Protein AF-A0A2H0RDQ0-F1 (afdb_monomer)

Organism: NCBI:txid1975045

Foldseek 3Di:
DDPVVLLVLLVVLQVVLLVQLQCVQPVVHGDDDPVVSVVSLVVNVVSCVVPVVSDDCQGLVVLAWDAFAPAWDKDFDPAFQDDDDDDDDPVVVVVVQVVVQVVVCVVPVDHDPGDDDDDDDDDQAFKKKFWAAQQATPFIFGCPPRGMTTTLVSLVSLRSNDRRGDPGGDTDIDMDGDWDDPVRLVVVQVVCVVVVHDGDPHGHSVRVVLSRGRGSNSSNVD

Nearest PDB structures (foldseek):
  5fpr-assembly1_A  TM=9.241E-01  e=3.370E-20  Staphylococcus aureus
  3jsn-assembly1_A  TM=9.054E-01  e=3.785E-19  Staphylococcus aureus
  4glw-assembly1_A  TM=9.047E-01  e=3.119E-18  Streptococcus pneumoniae P1031
  4glw-assembly1_B  TM=8.982E-01  e=5.450E-18  Streptococcus pneumoniae P1031
  1tae-assembly1_A  TM=6.531E-01  e=4.630E-21  Enterococcus faecalis V583

Mean predicted aligned error: 5.95 Å

Radius of gyration: 21.68 Å; Cα contacts (8 Å, |Δi|>4): 293; chains: 1; bounding box: 51×42×59 Å

Solvent-accessible surface area (backbone atoms only — not comparable to full-atom values): 12808 Å² total; per-residue (Å²): 135,54,74,68,58,47,54,57,47,48,55,51,45,46,52,53,54,52,52,51,42,44,30,46,55,69,67,72,39,78,93,68,55,70,70,56,54,51,48,51,52,52,50,46,50,51,50,32,69,78,38,58,89,69,62,47,91,61,38,77,75,59,32,60,47,61,79,61,47,95,70,70,51,80,38,74,51,94,62,74,54,77,82,82,86,88,72,92,48,78,62,53,48,50,52,50,51,52,51,51,47,49,52,47,23,73,74,66,76,47,87,64,94,72,79,93,78,90,87,77,85,85,77,71,33,29,56,37,39,36,34,27,50,61,15,29,62,72,45,27,27,39,48,68,84,22,48,43,16,38,47,31,40,70,35,52,50,38,38,76,64,56,70,43,54,56,98,52,72,42,75,44,79,50,76,50,67,44,61,54,56,70,70,59,50,53,52,52,34,55,54,30,51,77,70,74,42,84,66,70,91,45,40,28,58,44,30,46,56,40,54,67,41,53,38,18,53,66,37,56,78,106

Secondary structure (DSSP, 8-state):
--HHHHHHHHHHHHHHHHHHHHHHHTSS--SS-HHHHHHHHHHHHHHHHH-GGG--TTSGGGGS--SPPSSPPEEE-SS--PPPPP--SHHHHHHHHHHHHHHHHHHHSPPPS-----------SEEEEEEEETTEEEEEEE-TTSSEEEB-HHHHHT-TTS-SB-SS---EEEEEEE---HHHHHHHHHHHHHTTPPPPSSHHHHHHHHHT-S-HHHHHT-

Structure (mmCIF, N/CA/C/O backbone):
data_AF-A0A2H0RDQ0-F1
#
_entry.id   AF-A0A2H0RDQ0-F1
#
loop_
_atom_site.group_PDB
_atom_site.id
_atom_site.type_symbol
_atom_site.label_atom_id
_atom_site.label_alt_id
_atom_site.label_comp_id
_atom_site.label_asym_id
_atom_site.label_entity_id
_atom_site.label_seq_id
_atom_site.pdbx_PDB_ins_code
_atom_site.Cartn_x
_atom_site.Cartn_y
_atom_site.Cartn_z
_atom_site.occupancy
_atom_site.B_iso_or_equiv
_atom_site.auth_seq_id
_atom_site.auth_comp_id
_atom_site.auth_asym_id
_atom_site.auth_atom_id
_atom_site.pdbx_PDB_model_num
ATOM 1 N N . MET A 1 1 ? -32.534 -4.255 19.688 1.00 75.94 1 MET A N 1
ATOM 2 C CA . MET A 1 1 ? -32.072 -5.018 18.514 1.00 75.94 1 MET A CA 1
ATOM 3 C C . MET A 1 1 ? -31.618 -6.385 18.995 1.00 75.94 1 MET A C 1
ATOM 5 O O . MET A 1 1 ? -30.993 -6.444 20.047 1.00 75.94 1 MET A O 1
ATOM 9 N N . ASN A 1 2 ? -31.979 -7.466 18.309 1.00 88.50 2 ASN A N 1
ATOM 10 C CA . ASN A 1 2 ? -31.510 -8.820 18.640 1.00 88.50 2 ASN A CA 1
ATOM 11 C C . ASN A 1 2 ? -30.231 -9.189 17.851 1.00 88.50 2 ASN A C 1
ATOM 13 O O . ASN A 1 2 ? -29.817 -8.462 16.949 1.00 88.50 2 ASN A O 1
ATOM 17 N N . SER A 1 3 ? -29.593 -10.320 18.179 1.00 85.94 3 SER A N 1
ATOM 18 C CA . SER A 1 3 ? -28.318 -10.735 17.557 1.00 85.94 3 SER A CA 1
ATOM 19 C C . SER A 1 3 ? -28.407 -10.921 16.031 1.00 85.94 3 SER A C 1
ATOM 21 O O . SER A 1 3 ? -27.470 -10.577 15.312 1.00 85.94 3 SER A O 1
ATOM 23 N N . ASN A 1 4 ? -29.536 -11.408 15.504 1.00 90.56 4 ASN A N 1
ATOM 24 C CA . ASN A 1 4 ? -29.709 -11.587 14.059 1.00 90.56 4 ASN A CA 1
ATOM 25 C C . ASN A 1 4 ? -29.896 -10.251 13.330 1.00 90.56 4 ASN A C 1
ATOM 27 O O . ASN A 1 4 ? -29.293 -10.035 12.280 1.00 90.56 4 ASN A O 1
ATOM 31 N N . GLU A 1 5 ? -30.666 -9.328 13.902 1.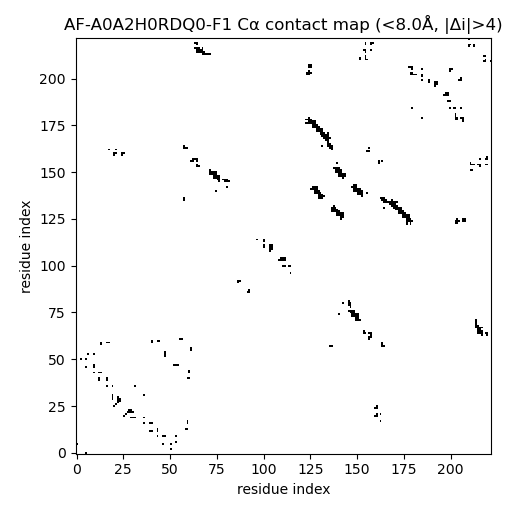00 92.56 5 GLU A N 1
ATOM 32 C CA . GLU A 1 5 ? -30.786 -7.961 13.385 1.00 92.56 5 GLU A CA 1
ATOM 33 C C . GLU A 1 5 ? -29.430 -7.241 13.400 1.00 92.56 5 GLU A C 1
ATOM 35 O O . GLU A 1 5 ? -29.073 -6.580 12.423 1.00 92.56 5 GLU A O 1
ATOM 40 N N . ALA A 1 6 ? -28.638 -7.437 14.462 1.00 92.12 6 ALA A N 1
ATOM 41 C CA . ALA A 1 6 ? -27.287 -6.895 14.576 1.00 92.12 6 ALA A CA 1
ATOM 42 C C . ALA A 1 6 ? -26.377 -7.394 13.450 1.00 92.12 6 ALA A C 1
ATOM 44 O O . ALA A 1 6 ? -25.713 -6.591 12.797 1.00 92.12 6 ALA A O 1
ATOM 45 N N . LYS A 1 7 ? -26.399 -8.703 13.165 1.00 92.88 7 LYS A N 1
ATOM 46 C CA . LYS A 1 7 ? -25.639 -9.315 12.063 1.00 92.88 7 LYS A CA 1
ATOM 47 C C . LYS A 1 7 ? -25.971 -8.669 10.722 1.00 92.88 7 LYS A C 1
ATOM 49 O O . LYS A 1 7 ? -25.069 -8.230 10.011 1.00 92.88 7 LYS A O 1
ATOM 54 N N . VAL A 1 8 ? -27.259 -8.563 10.394 1.00 94.88 8 VAL A N 1
ATOM 55 C CA . VAL A 1 8 ? -27.713 -7.959 9.131 1.00 94.88 8 VAL A CA 1
ATOM 56 C C . VAL A 1 8 ? -27.304 -6.485 9.052 1.00 94.88 8 VAL A C 1
ATOM 58 O O . VAL A 1 8 ? -26.814 -6.027 8.015 1.00 94.88 8 VAL A O 1
ATOM 61 N N . ARG A 1 9 ? -27.454 -5.735 10.152 1.00 96.00 9 ARG A N 1
ATOM 62 C CA . ARG A 1 9 ? -27.107 -4.311 10.194 1.00 96.00 9 ARG A CA 1
ATOM 63 C C . ARG A 1 9 ? -25.606 -4.074 10.057 1.00 96.00 9 ARG A C 1
ATOM 65 O O . ARG A 1 9 ? -25.219 -3.221 9.263 1.00 96.00 9 ARG A O 1
ATOM 72 N N . VAL A 1 10 ? -24.774 -4.840 10.761 1.00 95.19 10 VAL A N 1
ATOM 73 C CA . VAL A 1 10 ? -23.306 -4.755 10.685 1.00 95.19 10 VAL A CA 1
ATOM 74 C C . VAL A 1 10 ? -22.820 -4.991 9.256 1.00 95.19 10 VAL A C 1
ATOM 76 O O . VAL A 1 10 ? -22.022 -4.204 8.751 1.00 95.19 10 VAL A O 1
ATOM 79 N N . VAL A 1 11 ? -23.348 -6.005 8.561 1.00 93.19 11 VAL A N 1
ATOM 80 C CA . VAL A 1 11 ? -22.997 -6.264 7.152 1.00 93.19 11 VAL A CA 1
ATOM 81 C C . VAL A 1 11 ? -23.323 -5.055 6.273 1.00 93.19 11 VAL A C 1
ATOM 83 O O . VAL A 1 11 ? -22.474 -4.604 5.502 1.00 93.19 11 VAL A O 1
ATOM 86 N N . LYS A 1 12 ? -24.518 -4.474 6.428 1.00 94.81 12 LYS A N 1
ATOM 87 C CA . LYS A 1 12 ? -24.935 -3.297 5.653 1.00 94.81 12 LYS A CA 1
ATOM 88 C C . LYS A 1 12 ? -24.088 -2.060 5.968 1.00 94.81 12 LYS A C 1
ATOM 90 O O . LYS A 1 12 ? -23.687 -1.351 5.049 1.00 94.81 12 LYS A O 1
ATOM 95 N N . LEU A 1 13 ? -23.785 -1.811 7.243 1.00 95.50 13 LEU A N 1
ATOM 96 C CA . LEU A 1 13 ? -22.923 -0.704 7.667 1.00 95.50 13 LEU A CA 1
ATOM 97 C C . LEU A 1 13 ? -21.525 -0.834 7.063 1.00 95.50 13 LEU A C 1
ATOM 99 O O . LEU A 1 13 ? -21.030 0.123 6.472 1.00 95.50 13 LEU A O 1
ATOM 103 N N . ARG A 1 14 ? -20.919 -2.025 7.130 1.00 93.88 14 ARG A N 1
ATOM 104 C CA . ARG A 1 14 ? -19.610 -2.299 6.517 1.00 93.88 14 ARG A CA 1
ATOM 105 C C . ARG A 1 14 ? -19.611 -2.005 5.023 1.00 93.88 14 ARG A C 1
ATOM 107 O O . ARG A 1 14 ? -18.699 -1.338 4.544 1.00 93.88 14 ARG A O 1
ATOM 114 N N . GLN A 1 15 ? -20.634 -2.460 4.298 1.00 91.50 15 GLN A N 1
ATOM 115 C CA . GLN A 1 15 ? -20.769 -2.209 2.861 1.00 91.50 15 GLN A CA 1
ATOM 116 C C . GLN A 1 15 ? -20.864 -0.714 2.544 1.00 91.50 15 GLN A C 1
ATOM 118 O O . GLN A 1 15 ? -20.111 -0.224 1.705 1.00 91.50 15 GLN A O 1
ATOM 123 N N . VAL A 1 16 ? -21.746 0.020 3.230 1.00 94.06 16 VAL A N 1
ATOM 124 C CA . VAL A 1 16 ? -21.952 1.458 2.987 1.00 94.06 16 VAL A CA 1
ATOM 125 C C . VAL A 1 16 ? -20.702 2.264 3.337 1.00 94.06 16 VAL A C 1
ATOM 127 O O . VAL A 1 16 ? -20.267 3.089 2.537 1.00 94.06 16 VAL A O 1
ATOM 130 N N . ILE A 1 17 ? -20.088 1.997 4.492 1.00 92.81 17 ILE A N 1
ATOM 131 C CA . ILE A 1 17 ? -18.875 2.692 4.936 1.00 92.81 17 ILE A CA 1
ATOM 132 C C . ILE A 1 17 ? -17.723 2.422 3.964 1.00 92.81 17 ILE A C 1
ATOM 134 O O . ILE A 1 17 ? -17.043 3.358 3.555 1.00 92.81 17 ILE A O 1
ATOM 138 N N . ASN A 1 18 ? -17.505 1.169 3.553 1.00 90.69 18 ASN A N 1
ATOM 139 C CA . ASN A 1 18 ? -16.445 0.840 2.597 1.00 90.69 18 ASN A CA 1
ATOM 140 C C . ASN A 1 18 ? -16.688 1.454 1.213 1.00 90.69 18 ASN A C 1
ATOM 142 O O . ASN A 1 18 ? -15.738 1.932 0.595 1.00 90.69 18 ASN A O 1
ATOM 146 N N . ALA A 1 19 ? -17.937 1.479 0.741 1.00 90.31 19 ALA A N 1
ATOM 147 C CA . ALA A 1 19 ? -18.284 2.120 -0.524 1.00 90.31 19 ALA A CA 1
ATOM 148 C C . ALA A 1 19 ? -18.002 3.627 -0.486 1.00 90.31 19 ALA A C 1
ATOM 150 O O . ALA A 1 19 ? -17.397 4.156 -1.415 1.00 90.31 19 ALA A O 1
ATOM 151 N N . GLU A 1 20 ? -18.377 4.313 0.596 1.00 90.94 20 GLU A N 1
ATOM 152 C CA . GLU A 1 20 ? -18.106 5.745 0.714 1.00 90.94 20 GLU A CA 1
ATOM 153 C C . GLU A 1 20 ? -16.616 6.044 0.843 1.00 90.94 20 GLU A C 1
ATOM 155 O O . GLU A 1 20 ? -16.105 6.943 0.183 1.00 90.94 20 GLU A O 1
ATOM 160 N N . ARG A 1 21 ? -15.886 5.236 1.615 1.00 88.50 21 ARG A N 1
ATOM 161 C CA . ARG A 1 21 ? -14.426 5.346 1.709 1.00 88.50 21 ARG A CA 1
ATOM 162 C C . ARG A 1 21 ? -13.751 5.192 0.351 1.00 88.50 21 ARG A C 1
ATOM 164 O O . ARG A 1 21 ? -12.823 5.936 0.057 1.00 88.50 21 ARG A O 1
ATOM 171 N N . HIS A 1 22 ? -14.207 4.248 -0.473 1.00 86.75 22 HIS A N 1
ATOM 172 C CA . HIS A 1 22 ? -13.698 4.093 -1.834 1.00 86.75 22 HIS A CA 1
ATOM 173 C C . HIS A 1 22 ? -13.914 5.373 -2.646 1.00 86.75 22 HIS A C 1
ATOM 175 O O . HIS A 1 22 ? -12.980 5.870 -3.265 1.00 86.75 22 HIS A O 1
ATOM 181 N N . ARG A 1 23 ? -15.117 5.952 -2.604 1.00 88.62 23 ARG A N 1
ATOM 182 C CA . ARG A 1 23 ? -15.398 7.204 -3.317 1.00 88.62 23 ARG A CA 1
ATOM 183 C C . ARG A 1 23 ? -14.477 8.329 -2.854 1.00 88.62 23 ARG A C 1
ATOM 185 O O . ARG A 1 23 ? -13.827 8.953 -3.685 1.00 88.62 23 ARG A O 1
ATOM 192 N N . VAL A 1 24 ? -14.351 8.522 -1.542 1.00 85.69 24 VAL A N 1
ATOM 193 C CA . VAL A 1 24 ? -13.562 9.624 -0.973 1.00 85.69 24 VAL A CA 1
ATOM 194 C C . VAL A 1 24 ? -12.070 9.450 -1.250 1.00 85.69 24 VAL A C 1
ATOM 196 O O . VAL A 1 24 ? -11.417 10.390 -1.684 1.00 85.69 24 VAL A O 1
ATOM 199 N N . HIS A 1 25 ? -11.517 8.258 -1.023 1.00 84.62 25 HIS A N 1
ATOM 200 C CA . HIS A 1 25 ? -10.062 8.057 -1.019 1.00 84.62 25 HIS A CA 1
ATOM 201 C C . HIS A 1 25 ? -9.487 7.492 -2.319 1.00 84.62 25 HIS A C 1
ATOM 203 O O . HIS A 1 25 ? -8.267 7.486 -2.477 1.00 84.62 25 HIS A O 1
ATOM 209 N N . VAL A 1 26 ? -10.330 6.989 -3.224 1.00 82.38 26 VAL A N 1
ATOM 210 C CA . VAL A 1 26 ? -9.903 6.424 -4.515 1.00 82.38 26 VAL A CA 1
ATOM 211 C C . VAL A 1 26 ? -10.457 7.237 -5.680 1.00 82.38 26 VAL A C 1
ATOM 213 O O . VAL A 1 26 ? -9.725 7.514 -6.624 1.00 82.38 26 VAL A O 1
ATOM 216 N N . GLU A 1 27 ? -11.728 7.638 -5.624 1.00 87.81 27 GLU A N 1
ATOM 217 C CA . GLU A 1 27 ? -12.371 8.384 -6.717 1.00 87.81 27 GLU A CA 1
ATOM 218 C C . GLU A 1 27 ? -12.289 9.909 -6.548 1.00 87.81 27 GLU A C 1
ATOM 220 O O . GLU A 1 27 ? -12.678 10.627 -7.468 1.00 87.81 27 GLU A O 1
ATOM 225 N N . ASP A 1 28 ? -11.807 10.390 -5.395 1.00 82.81 28 ASP A N 1
ATOM 226 C CA . ASP A 1 28 ? -11.809 11.806 -4.993 1.00 82.81 28 ASP A CA 1
ATOM 227 C C . ASP A 1 28 ? -13.212 12.439 -5.111 1.00 82.81 28 ASP A C 1
ATOM 229 O O . ASP A 1 28 ? -13.420 13.528 -5.649 1.00 82.81 28 ASP A O 1
ATOM 233 N N . ARG A 1 29 ? -14.226 11.687 -4.662 1.00 84.31 29 ARG A N 1
ATOM 234 C CA . ARG A 1 29 ? -15.648 12.056 -4.696 1.00 84.31 29 ARG A CA 1
ATOM 235 C C . ARG A 1 29 ? -16.309 11.780 -3.357 1.00 84.31 29 ARG A C 1
ATOM 237 O O . ARG A 1 29 ? -15.977 10.820 -2.676 1.00 84.31 29 ARG A O 1
ATOM 244 N N . SER A 1 30 ? -17.321 12.566 -3.015 1.00 82.38 30 SER A N 1
ATOM 245 C CA . SER A 1 30 ? -18.163 12.300 -1.850 1.00 82.38 30 SER A CA 1
ATOM 246 C C . SER A 1 30 ? -19.634 12.294 -2.243 1.00 82.38 30 SER A C 1
ATOM 248 O O . SER A 1 30 ? -20.072 13.113 -3.052 1.00 82.38 30 SER A O 1
ATOM 250 N N . THR A 1 31 ? -20.393 11.354 -1.686 1.00 84.56 31 THR A N 1
ATOM 251 C CA . THR A 1 31 ? -21.849 11.262 -1.862 1.00 84.56 31 THR A CA 1
ATOM 252 C C . THR A 1 31 ? -22.617 11.459 -0.559 1.00 84.56 31 THR A C 1
ATOM 254 O O . THR A 1 31 ? -23.840 11.591 -0.597 1.00 84.56 31 THR A O 1
ATOM 257 N N . MET A 1 32 ? -21.929 11.520 0.588 1.00 90.06 32 MET A N 1
ATOM 258 C CA . MET A 1 32 ? -22.521 11.859 1.883 1.00 90.06 32 MET A CA 1
ATOM 259 C C . MET A 1 32 ? -21.652 12.837 2.679 1.00 90.06 32 MET A C 1
ATOM 261 O O . MET A 1 32 ? -20.451 12.964 2.463 1.00 90.06 32 MET A O 1
ATOM 265 N N . SER A 1 33 ? -22.255 13.540 3.636 1.00 90.56 33 SER A N 1
ATOM 266 C CA . SER A 1 33 ? -21.490 14.419 4.520 1.00 90.56 33 SER A CA 1
ATOM 267 C C . SER A 1 33 ? -20.575 13.619 5.453 1.00 90.56 33 SER A C 1
ATOM 269 O O . SER A 1 33 ? -20.884 12.489 5.840 1.00 90.56 33 SER A O 1
ATOM 271 N N . GLU A 1 34 ? -19.476 14.239 5.880 1.00 87.31 34 GLU A N 1
ATOM 272 C CA . GLU A 1 34 ? -18.554 13.667 6.870 1.00 87.31 34 GLU A CA 1
ATOM 273 C C . GLU A 1 34 ? -19.288 13.270 8.163 1.00 87.31 34 GLU A C 1
ATOM 275 O O . GLU A 1 34 ? -19.140 12.152 8.652 1.00 87.31 34 GLU A O 1
ATOM 280 N N . ALA A 1 35 ? -20.201 14.124 8.638 1.00 91.50 35 ALA A N 1
ATOM 281 C CA . ALA A 1 35 ? -21.027 13.847 9.812 1.00 91.50 35 ALA A CA 1
ATOM 282 C C . ALA A 1 35 ? -21.914 12.596 9.651 1.00 91.50 35 ALA A C 1
ATOM 284 O O . ALA A 1 35 ? -22.108 11.851 10.617 1.00 91.50 35 ALA A O 1
ATOM 285 N N . ALA A 1 36 ? -22.445 12.347 8.447 1.00 93.38 36 ALA A N 1
ATOM 286 C CA . ALA A 1 36 ? -23.227 11.146 8.167 1.00 93.38 36 ALA A CA 1
ATOM 287 C C . ALA A 1 36 ? -22.340 9.894 8.202 1.00 93.38 36 ALA A C 1
ATOM 289 O O . ALA A 1 36 ? -22.689 8.914 8.861 1.00 93.38 36 ALA A O 1
ATOM 290 N N . LEU A 1 37 ? -21.165 9.944 7.567 1.00 91.75 37 LEU A N 1
ATOM 291 C CA . LEU A 1 37 ? -20.204 8.842 7.597 1.00 91.75 37 LEU A CA 1
ATOM 292 C C . LEU A 1 37 ? -19.751 8.526 9.032 1.00 91.75 37 LEU A C 1
ATOM 294 O O . LEU A 1 37 ? -19.697 7.359 9.424 1.00 91.75 37 LEU A O 1
ATOM 298 N N . ASP A 1 38 ? -19.489 9.548 9.842 1.00 90.75 38 ASP A N 1
ATOM 299 C CA . ASP A 1 38 ? -19.104 9.388 11.244 1.00 90.75 38 ASP A CA 1
ATOM 300 C C . ASP A 1 38 ? -20.229 8.840 12.118 1.00 90.75 38 ASP A C 1
ATOM 302 O O . ASP A 1 38 ? -19.970 8.117 13.083 1.00 90.75 38 ASP A O 1
ATOM 306 N N . SER A 1 39 ? -21.483 9.165 11.806 1.00 95.12 39 SER A N 1
ATOM 307 C CA . SER A 1 39 ? -22.638 8.550 12.461 1.00 95.12 39 SER A CA 1
ATOM 308 C C . SER A 1 39 ? -22.693 7.047 12.170 1.00 95.12 39 SER A C 1
ATOM 310 O O . SER A 1 39 ? -22.803 6.255 13.106 1.00 95.12 39 SER A O 1
ATOM 312 N N . LEU A 1 40 ? -22.499 6.639 10.909 1.00 95.31 40 LEU A N 1
ATOM 313 C CA . LEU A 1 40 ? -22.472 5.223 10.519 1.00 95.31 40 LEU A CA 1
ATOM 314 C C . LEU A 1 40 ? -21.300 4.464 11.156 1.00 95.31 40 LEU A C 1
ATOM 316 O O . LEU A 1 40 ? -21.473 3.337 11.621 1.00 95.31 40 LEU A O 1
ATOM 320 N N . LYS A 1 41 ? -20.109 5.075 11.213 1.00 93.25 41 LYS A N 1
ATOM 321 C CA . LYS A 1 41 ? -18.934 4.495 11.887 1.00 93.25 41 LYS A CA 1
ATOM 322 C C . LYS A 1 41 ? -19.181 4.303 13.385 1.00 93.25 41 LYS A C 1
ATOM 324 O O . LYS A 1 41 ? -18.860 3.243 13.919 1.00 93.25 41 LYS A O 1
ATOM 329 N N . ARG A 1 42 ? -19.770 5.302 14.054 1.00 94.38 42 ARG A N 1
ATOM 330 C CA . ARG A 1 42 ? -20.135 5.218 15.478 1.00 94.38 42 ARG A CA 1
ATOM 331 C C . ARG A 1 42 ? -21.164 4.127 15.735 1.00 94.38 42 ARG A C 1
ATOM 333 O O . ARG A 1 42 ? -21.007 3.369 16.687 1.00 94.38 42 ARG A O 1
ATOM 340 N N . GLU A 1 43 ? -22.170 4.014 14.873 1.00 96.12 43 GLU A N 1
ATOM 341 C CA . GLU A 1 43 ? -23.156 2.939 14.957 1.00 96.12 43 GLU A CA 1
ATOM 342 C C . GLU A 1 43 ? -22.484 1.566 14.831 1.00 96.12 43 GLU A C 1
ATOM 344 O O . GLU A 1 43 ? -22.670 0.720 15.702 1.00 96.12 43 GLU A O 1
ATOM 349 N N . LEU A 1 44 ? -21.642 1.364 13.810 1.00 95.94 44 LEU A N 1
ATOM 350 C CA . LEU A 1 44 ? -20.906 0.111 13.617 1.00 95.94 44 LEU A CA 1
ATOM 351 C C . LEU A 1 44 ? -20.066 -0.251 14.852 1.00 95.94 44 LEU A C 1
ATOM 353 O O . LEU A 1 44 ? -20.146 -1.381 15.327 1.00 95.94 44 LEU A O 1
ATOM 357 N N . GLY A 1 45 ? -19.310 0.710 15.390 1.00 93.19 45 GLY A N 1
ATOM 358 C CA . GLY A 1 45 ? -18.491 0.505 16.588 1.00 93.19 45 GLY A CA 1
ATOM 359 C C . GLY A 1 45 ? -19.319 0.157 17.829 1.00 93.19 45 GLY A C 1
ATOM 360 O O . GLY A 1 45 ? -18.937 -0.724 18.600 1.00 93.19 45 GLY A O 1
ATOM 361 N N . GLY A 1 46 ? -20.481 0.794 17.999 1.00 94.81 46 GLY A N 1
ATOM 362 C CA . GLY A 1 46 ? -21.424 0.470 19.070 1.00 94.81 46 GLY A CA 1
ATOM 363 C C . GLY A 1 46 ? -21.986 -0.948 18.948 1.00 94.81 46 GLY A C 1
ATOM 364 O O . GLY A 1 46 ? -22.052 -1.669 19.942 1.00 94.81 46 GLY A O 1
ATOM 365 N N . LEU A 1 47 ? -22.330 -1.383 17.731 1.00 95.19 47 LEU A N 1
ATOM 366 C CA . LEU A 1 47 ? -22.814 -2.744 17.488 1.00 95.19 47 LEU A CA 1
ATOM 367 C C . LEU A 1 47 ? -21.743 -3.801 17.739 1.00 95.19 47 LEU A C 1
ATOM 369 O O . LEU A 1 47 ? -22.029 -4.822 18.352 1.00 95.19 47 LEU A O 1
ATOM 373 N N . GLU A 1 48 ? -20.516 -3.560 17.299 1.00 95.06 48 GLU A N 1
ATOM 374 C CA . GLU A 1 48 ? -19.400 -4.479 17.527 1.00 95.06 48 GLU A CA 1
ATOM 375 C C . GLU A 1 48 ? -18.985 -4.551 18.999 1.00 95.06 48 GLU A C 1
ATOM 377 O O . GLU A 1 48 ? -18.582 -5.608 19.472 1.00 95.06 48 GLU A O 1
ATOM 382 N N . SER A 1 49 ? -19.155 -3.458 19.745 1.00 93.44 49 SER A N 1
ATOM 383 C CA . SER A 1 49 ? -18.944 -3.440 21.195 1.00 93.44 49 SER A CA 1
ATOM 384 C C . SER A 1 49 ? -20.038 -4.216 21.941 1.00 93.44 49 SER A C 1
ATOM 386 O O . SER A 1 49 ? -19.745 -4.928 22.897 1.00 93.44 49 SER A O 1
ATOM 388 N N . ALA A 1 50 ? -21.297 -4.110 21.501 1.00 94.31 50 ALA A N 1
ATOM 389 C CA . ALA A 1 50 ? -22.421 -4.857 22.071 1.00 94.31 50 ALA A CA 1
ATOM 390 C C . ALA A 1 50 ? -22.417 -6.348 21.681 1.00 94.31 50 ALA A C 1
ATOM 392 O O . ALA A 1 50 ? -22.925 -7.180 22.431 1.00 94.31 50 ALA A O 1
ATOM 393 N N . TYR A 1 51 ? -21.849 -6.687 20.520 1.00 93.75 51 TYR A N 1
ATOM 394 C CA . TYR A 1 51 ? -21.764 -8.051 19.999 1.00 93.75 51 TYR A CA 1
ATOM 395 C C . TYR A 1 51 ? -20.340 -8.354 19.491 1.00 93.75 51 TYR A C 1
ATOM 397 O O . TYR A 1 51 ? -20.110 -8.331 18.277 1.00 93.75 51 TYR A O 1
ATOM 405 N N . PRO A 1 52 ? -19.387 -8.672 20.391 1.00 92.94 52 PRO A N 1
ATOM 406 C CA . PRO A 1 52 ? -17.981 -8.883 20.031 1.00 92.94 52 PRO A CA 1
ATOM 407 C C . PRO A 1 52 ? -17.751 -9.972 18.975 1.00 92.94 52 PRO A C 1
ATOM 409 O O . PRO A 1 52 ? -16.876 -9.823 18.126 1.00 92.94 52 PRO A O 1
ATOM 412 N N . ASP A 1 53 ? -18.589 -11.013 18.953 1.00 93.25 53 ASP A N 1
ATOM 413 C CA . ASP A 1 53 ? -18.542 -12.097 17.956 1.00 93.25 53 ASP A CA 1
ATOM 414 C C . ASP A 1 53 ? -18.775 -11.614 16.516 1.00 93.25 53 ASP A C 1
ATOM 416 O O . ASP A 1 53 ? -18.524 -12.342 15.556 1.00 93.25 53 ASP A O 1
ATOM 420 N N . LEU A 1 54 ? -19.299 -10.396 16.344 1.00 92.94 54 LEU A N 1
ATOM 421 C CA . LEU A 1 54 ? -19.503 -9.806 15.028 1.00 92.94 54 LEU A CA 1
ATOM 422 C C . LEU A 1 54 ? -18.250 -9.130 14.491 1.00 92.94 54 LEU A C 1
ATOM 424 O O . LEU A 1 54 ? -18.219 -8.874 13.289 1.00 92.94 54 LEU A O 1
ATOM 428 N N . ILE A 1 55 ? -17.239 -8.841 15.317 1.00 91.75 55 ILE A N 1
ATOM 429 C CA . ILE A 1 55 ? -15.998 -8.190 14.886 1.00 91.75 55 ILE A CA 1
ATOM 430 C C . ILE A 1 55 ? -15.272 -9.097 13.895 1.00 91.75 55 ILE A C 1
ATOM 432 O O . ILE A 1 55 ? -14.966 -10.252 14.180 1.00 91.75 55 ILE A O 1
ATOM 436 N N . THR A 1 56 ? -14.962 -8.554 12.719 1.00 89.62 56 THR A N 1
ATOM 437 C CA . THR A 1 56 ? -14.139 -9.239 11.722 1.00 89.62 56 THR A CA 1
ATOM 438 C C . THR A 1 56 ? -12.874 -8.432 11.447 1.00 89.62 56 THR A C 1
ATOM 440 O O . THR A 1 56 ? -12.937 -7.199 11.465 1.00 89.62 56 THR A O 1
ATOM 443 N N . PRO A 1 57 ? -11.727 -9.077 11.149 1.00 85.62 57 PRO A N 1
ATOM 444 C CA . PRO A 1 57 ? -10.474 -8.371 10.874 1.00 85.62 57 PRO A CA 1
ATOM 445 C C . PRO A 1 57 ? -10.552 -7.374 9.713 1.00 85.62 57 PRO A C 1
ATOM 447 O O . PRO A 1 57 ? -9.705 -6.497 9.599 1.00 85.62 57 PRO A O 1
ATOM 450 N N . ASP A 1 58 ? -11.523 -7.518 8.817 1.00 85.00 58 ASP A N 1
ATOM 451 C CA . ASP A 1 58 ? -11.749 -6.650 7.663 1.00 85.00 58 ASP A CA 1
ATOM 452 C C . ASP A 1 58 ? -12.808 -5.559 7.896 1.00 85.00 58 ASP A C 1
ATOM 454 O O . ASP A 1 58 ? -13.117 -4.785 6.985 1.00 85.00 58 ASP A O 1
ATOM 458 N N . SER A 1 59 ? -13.363 -5.464 9.108 1.00 90.12 59 SER A N 1
ATOM 459 C CA . SER A 1 59 ? -14.314 -4.407 9.441 1.00 90.12 59 SER A CA 1
ATOM 460 C C . SER A 1 59 ? -13.642 -3.024 9.375 1.00 90.12 59 SER A C 1
ATOM 462 O O . SER A 1 59 ? -12.503 -2.874 9.826 1.00 90.12 59 SER A O 1
ATOM 464 N N . PRO A 1 60 ? -14.324 -1.974 8.871 1.00 88.00 60 PRO A N 1
ATOM 465 C CA . PRO A 1 60 ? -13.798 -0.607 8.859 1.00 88.00 60 PRO A CA 1
ATOM 466 C C . PRO A 1 60 ? -13.395 -0.081 10.242 1.00 88.00 60 PRO A C 1
ATOM 468 O O . PRO A 1 60 ? -12.542 0.798 10.331 1.00 88.00 60 PRO A O 1
ATOM 471 N N . SER A 1 61 ? -13.985 -0.617 11.314 1.00 88.00 61 SER A N 1
ATOM 472 C CA . SER A 1 61 ? -13.620 -0.302 12.699 1.00 88.00 61 SER A CA 1
ATOM 473 C C . SER A 1 61 ? -12.227 -0.808 13.089 1.00 88.00 61 SER A C 1
ATOM 475 O O . SER A 1 61 ? -11.590 -0.228 13.961 1.00 88.00 61 SER A O 1
ATOM 477 N N . GLN A 1 62 ? -11.712 -1.843 12.417 1.00 85.94 62 GLN A N 1
ATOM 478 C CA . GLN A 1 62 ? -10.393 -2.430 12.686 1.00 85.94 62 GLN A CA 1
ATOM 479 C C . GLN A 1 62 ? -9.244 -1.656 12.028 1.00 85.94 62 GLN A C 1
ATOM 481 O O . GLN A 1 62 ? -8.101 -2.108 12.020 1.00 85.94 62 GLN A O 1
ATOM 486 N N . ARG A 1 63 ? -9.536 -0.491 11.444 1.00 84.38 63 ARG A N 1
ATOM 487 C CA . ARG A 1 63 ? -8.519 0.439 10.938 1.00 84.38 63 ARG A CA 1
ATOM 488 C C . ARG A 1 63 ? -7.934 1.333 12.019 1.00 84.38 63 ARG A C 1
ATOM 490 O O . ARG A 1 63 ? -6.969 2.044 11.753 1.00 84.38 63 ARG A O 1
ATOM 497 N N . VAL A 1 64 ? -8.505 1.300 13.225 1.00 71.94 64 VAL A N 1
ATOM 498 C CA . VAL A 1 64 ? -7.912 1.966 14.380 1.00 71.94 64 VAL A CA 1
ATOM 499 C C . VAL A 1 64 ? -6.560 1.324 14.645 1.00 71.94 64 VAL A C 1
ATOM 501 O O . VAL A 1 64 ? -6.433 0.105 14.754 1.00 71.94 64 VAL A O 1
ATOM 504 N N . ALA A 1 65 ? -5.543 2.168 14.720 1.00 65.12 65 ALA A N 1
ATOM 505 C CA . ALA A 1 65 ? -4.203 1.741 15.034 1.00 65.12 65 ALA A CA 1
ATOM 506 C C . ALA A 1 65 ? -4.162 1.003 16.383 1.00 65.12 65 ALA A C 1
ATOM 508 O O . ALA A 1 65 ? -4.579 1.538 17.412 1.00 65.12 65 ALA A O 1
ATOM 509 N N . GLY A 1 66 ? -3.674 -0.238 16.348 1.00 65.94 66 GLY A N 1
ATOM 510 C CA . GLY A 1 66 ? -3.505 -1.077 17.531 1.00 65.94 66 GLY A CA 1
ATOM 511 C C . GLY A 1 66 ? -2.348 -0.624 18.425 1.00 65.94 66 GLY A C 1
ATOM 512 O O . GLY A 1 66 ? -1.755 0.439 18.232 1.00 65.94 66 GLY A O 1
ATOM 513 N N . ALA A 1 67 ? -2.014 -1.455 19.413 1.00 76.69 67 ALA A N 1
ATOM 514 C CA . ALA A 1 67 ? -0.845 -1.228 20.256 1.00 76.69 67 ALA A CA 1
ATOM 515 C C . ALA A 1 67 ? 0.458 -1.218 19.425 1.00 76.69 67 ALA A C 1
ATOM 517 O O . ALA A 1 67 ? 0.521 -1.882 18.384 1.00 76.69 67 ALA A O 1
ATOM 518 N N . PRO A 1 68 ? 1.504 -0.504 19.883 1.00 80.12 68 PRO A N 1
ATOM 519 C CA . PRO A 1 68 ? 2.817 -0.559 19.257 1.00 80.12 68 PRO A CA 1
ATOM 520 C C . PRO A 1 68 ? 3.347 -1.989 19.153 1.00 80.12 68 PRO A C 1
ATOM 522 O O . PRO A 1 68 ? 3.222 -2.785 20.083 1.00 80.12 68 PRO A O 1
ATOM 525 N N . LEU A 1 69 ? 3.967 -2.296 18.021 1.00 81.69 69 LEU A N 1
ATOM 526 C CA . LEU A 1 69 ? 4.676 -3.545 17.788 1.00 81.69 69 LEU A CA 1
ATOM 527 C C . LEU A 1 69 ? 6.040 -3.504 18.486 1.00 81.69 69 LEU A C 1
ATOM 529 O O . LEU A 1 69 ? 6.726 -2.488 18.458 1.00 81.69 69 LEU A O 1
ATOM 533 N N . GLU A 1 70 ? 6.488 -4.624 19.050 1.00 79.75 70 GLU A N 1
ATOM 534 C CA . GLU A 1 70 ? 7.862 -4.728 19.568 1.00 79.75 70 GLU A CA 1
ATOM 535 C C . GLU A 1 70 ? 8.896 -4.744 18.432 1.00 79.75 70 GLU A C 1
ATOM 537 O O . GLU A 1 70 ? 9.987 -4.188 18.547 1.00 79.75 70 GLU A O 1
ATOM 542 N N . LYS A 1 71 ? 8.553 -5.408 17.322 1.00 88.62 71 LYS A N 1
ATOM 543 C CA . LYS A 1 71 ? 9.375 -5.536 16.115 1.00 88.62 71 LYS A CA 1
ATOM 544 C C . LYS A 1 71 ? 8.525 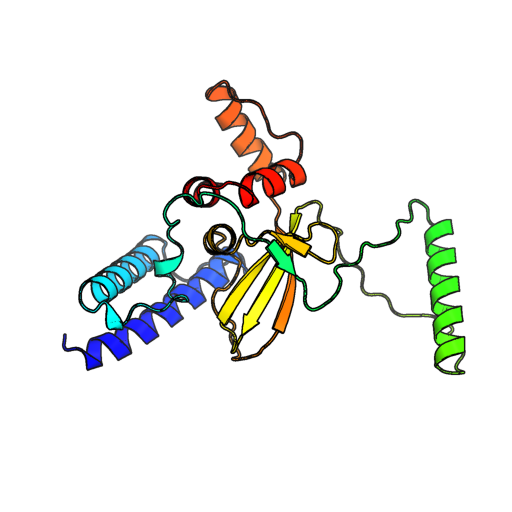-5.955 14.921 1.00 88.62 71 LYS A C 1
ATOM 546 O O . LYS A 1 71 ? 7.450 -6.530 15.085 1.00 88.62 71 LYS A O 1
ATOM 551 N N . PHE A 1 72 ? 9.057 -5.757 13.720 1.00 91.62 72 PHE A N 1
ATOM 552 C CA . PHE A 1 72 ? 8.472 -6.334 12.515 1.00 91.62 72 PHE A CA 1
ATOM 553 C C . PHE A 1 72 ? 8.905 -7.785 12.317 1.00 91.62 72 PHE A C 1
ATOM 555 O O . PHE A 1 72 ? 10.080 -8.137 12.453 1.00 91.62 72 PHE A O 1
ATOM 562 N N . ASN A 1 73 ? 7.944 -8.624 11.940 1.00 94.94 73 ASN A N 1
ATOM 563 C CA . ASN A 1 73 ? 8.214 -9.990 11.515 1.00 94.94 73 ASN A CA 1
ATOM 564 C C . ASN A 1 73 ? 8.685 -10.005 10.060 1.00 94.94 73 ASN A C 1
ATOM 566 O O . ASN A 1 73 ? 8.302 -9.153 9.261 1.00 94.94 73 ASN A O 1
ATOM 570 N N . LYS A 1 74 ? 9.515 -10.985 9.697 1.00 96.00 74 LYS A N 1
ATOM 571 C CA . LYS A 1 74 ? 9.943 -11.165 8.306 1.00 96.00 74 LYS A CA 1
ATOM 572 C C . LYS A 1 74 ? 8.878 -11.917 7.517 1.00 96.00 74 LYS A C 1
ATOM 574 O O . LYS A 1 74 ? 8.368 -12.932 7.985 1.00 96.00 74 LYS A O 1
ATOM 579 N N . VAL A 1 75 ? 8.619 -11.472 6.292 1.00 96.25 75 VAL A N 1
ATOM 580 C CA . VAL A 1 75 ? 7.700 -12.127 5.352 1.00 96.25 75 VAL A CA 1
ATOM 581 C C . VAL A 1 75 ? 8.471 -12.501 4.101 1.00 96.25 75 VAL A C 1
ATOM 583 O O . VAL A 1 75 ? 9.074 -11.643 3.461 1.00 96.25 75 VAL A O 1
ATOM 586 N N . ARG A 1 76 ? 8.456 -13.786 3.737 1.00 97.44 76 ARG A N 1
ATOM 587 C CA . ARG A 1 76 ? 8.995 -14.240 2.452 1.00 97.44 76 ARG A CA 1
ATOM 588 C C . ARG A 1 76 ? 7.964 -13.985 1.357 1.00 97.44 76 ARG A C 1
ATOM 590 O O . ARG A 1 76 ? 6.829 -14.449 1.451 1.00 97.44 76 ARG A O 1
ATOM 597 N N . HIS A 1 77 ? 8.371 -13.281 0.310 1.00 97.75 77 HIS A N 1
ATOM 598 C CA . HIS A 1 77 ? 7.523 -13.010 -0.843 1.00 97.75 77 HIS A CA 1
ATOM 599 C C . HIS A 1 77 ? 7.294 -14.289 -1.646 1.00 97.75 77 HIS A C 1
ATOM 601 O O . HIS A 1 77 ? 8.244 -14.997 -1.978 1.00 97.75 77 HIS A O 1
ATOM 607 N N . LYS A 1 78 ? 6.032 -14.568 -1.993 1.00 95.81 78 LYS A N 1
ATOM 608 C CA . LYS A 1 78 ? 5.674 -15.696 -2.873 1.00 95.81 78 LYS A CA 1
ATOM 609 C C . LYS A 1 78 ? 6.232 -15.520 -4.288 1.00 95.81 78 LYS A C 1
ATOM 611 O O . LYS A 1 78 ? 6.620 -16.492 -4.922 1.00 95.81 78 LYS A O 1
ATOM 616 N N . VAL A 1 79 ? 6.264 -14.276 -4.765 1.00 94.56 79 VAL A N 1
ATOM 617 C CA . VAL A 1 79 ? 6.831 -13.884 -6.060 1.00 94.56 79 VAL A CA 1
ATOM 618 C C . VAL A 1 79 ? 7.949 -12.886 -5.800 1.00 94.56 79 VAL A C 1
ATOM 620 O O . VAL A 1 79 ? 7.764 -11.935 -5.036 1.00 94.56 79 VAL A O 1
ATOM 623 N N . ARG A 1 80 ? 9.107 -13.089 -6.433 1.00 95.38 80 ARG A N 1
ATOM 624 C CA . ARG A 1 80 ? 10.263 -12.200 -6.274 1.00 95.38 80 ARG A CA 1
ATOM 625 C C . ARG A 1 80 ? 9.927 -10.775 -6.724 1.00 95.38 80 ARG A C 1
ATOM 627 O O . ARG A 1 80 ? 9.343 -10.562 -7.782 1.00 95.38 80 ARG A O 1
ATOM 634 N N . GLN A 1 81 ? 10.318 -9.796 -5.914 1.00 95.62 81 GLN A N 1
ATOM 635 C CA . GLN A 1 81 ? 10.047 -8.377 -6.132 1.00 95.62 81 GLN A CA 1
ATOM 636 C C . GLN A 1 81 ? 11.219 -7.704 -6.851 1.00 95.62 81 GLN A C 1
ATOM 638 O O . GLN A 1 81 ? 12.124 -7.127 -6.234 1.00 95.62 81 GLN A O 1
ATOM 643 N N . TRP A 1 82 ? 11.180 -7.782 -8.178 1.00 93.00 82 TRP A N 1
ATOM 644 C CA . TRP A 1 82 ? 12.204 -7.243 -9.069 1.00 93.00 82 TRP A CA 1
ATOM 645 C C . TRP A 1 82 ? 12.305 -5.712 -9.018 1.00 93.00 82 TRP A C 1
ATOM 647 O O . TRP A 1 82 ? 11.349 -5.011 -8.662 1.00 93.00 82 TRP A O 1
ATOM 657 N N . SER A 1 83 ? 13.498 -5.222 -9.356 1.00 91.94 83 SER A N 1
ATOM 658 C CA . SER A 1 83 ? 13.738 -3.830 -9.745 1.00 91.94 83 SER A CA 1
ATOM 659 C C . SER A 1 83 ? 13.625 -3.699 -11.263 1.00 91.94 83 SER A C 1
ATOM 661 O O . SER A 1 83 ? 13.744 -4.693 -11.978 1.00 91.94 83 SER A O 1
ATOM 663 N N . PHE A 1 84 ? 13.459 -2.472 -11.742 1.00 93.12 84 PHE A N 1
ATOM 664 C CA . PHE A 1 84 ? 13.614 -2.148 -13.156 1.00 93.12 84 PHE A CA 1
ATOM 665 C C . PHE A 1 84 ? 15.070 -1.799 -13.478 1.00 93.12 84 PHE A C 1
ATOM 667 O O . PHE A 1 84 ? 15.828 -1.413 -12.586 1.00 93.12 84 PHE A O 1
ATOM 674 N N . ASN A 1 85 ? 15.450 -1.951 -14.747 1.00 95.00 85 ASN A N 1
ATOM 675 C CA . ASN A 1 85 ? 16.611 -1.253 -15.284 1.00 95.00 85 ASN A CA 1
ATOM 676 C C . ASN A 1 85 ? 16.216 0.189 -15.611 1.00 95.00 85 ASN A C 1
ATOM 678 O O . ASN A 1 85 ? 15.070 0.440 -15.985 1.00 95.00 85 ASN A O 1
ATOM 682 N N . ASP A 1 86 ? 17.170 1.104 -15.487 1.00 95.44 86 ASP A N 1
ATOM 683 C CA . ASP A 1 86 ? 16.959 2.520 -15.766 1.00 95.44 86 ASP A CA 1
ATOM 684 C C . ASP A 1 86 ? 17.463 2.876 -17.171 1.00 95.44 86 ASP A C 1
ATOM 686 O O . ASP A 1 86 ? 18.379 2.240 -17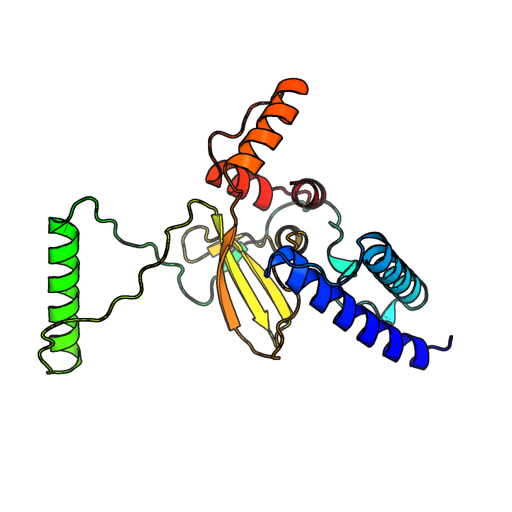.697 1.00 95.44 86 ASP A O 1
ATOM 690 N N . ALA A 1 87 ? 16.853 3.903 -17.757 1.00 96.38 87 ALA A N 1
ATOM 691 C CA . ALA A 1 87 ? 17.299 4.562 -18.975 1.00 96.38 87 ALA A CA 1
ATOM 692 C C . ALA A 1 87 ? 17.109 6.075 -18.801 1.00 96.38 87 ALA A C 1
ATOM 694 O O . ALA A 1 87 ? 16.066 6.531 -18.326 1.00 96.38 87 ALA A O 1
ATOM 695 N N . PHE A 1 88 ? 18.123 6.848 -19.166 1.00 96.19 88 PHE A N 1
ATOM 696 C CA . PHE A 1 88 ? 18.223 8.289 -18.952 1.00 96.19 88 PHE A CA 1
ATOM 697 C C . PHE A 1 88 ? 18.239 9.077 -20.264 1.00 96.19 88 PHE A C 1
ATOM 699 O O . PHE A 1 88 ? 18.063 10.296 -20.248 1.00 96.19 88 PHE A O 1
ATOM 706 N N . THR A 1 89 ? 18.421 8.403 -21.404 1.00 97.94 89 THR A N 1
ATOM 707 C CA . THR A 1 89 ? 18.462 9.038 -22.727 1.00 97.94 89 THR A CA 1
ATOM 708 C C . THR A 1 89 ? 17.479 8.404 -23.713 1.00 97.94 89 THR A C 1
ATOM 710 O O . THR A 1 89 ? 17.065 7.250 -23.587 1.00 97.94 89 THR A O 1
ATOM 713 N N . GLY A 1 90 ? 17.111 9.161 -24.751 1.00 97.62 90 GLY A N 1
ATOM 714 C CA . GLY A 1 90 ? 16.270 8.647 -25.838 1.00 97.62 90 GLY A CA 1
ATOM 715 C C . GLY A 1 90 ? 16.961 7.585 -26.705 1.00 97.62 90 GLY A C 1
ATOM 716 O O . GLY A 1 90 ? 16.293 6.856 -27.435 1.00 97.62 90 GLY A O 1
ATOM 717 N N . GLU A 1 91 ? 18.289 7.491 -26.662 1.00 98.00 91 GLU A N 1
ATOM 718 C CA . GLU A 1 91 ? 19.043 6.415 -27.309 1.00 98.00 91 GLU A CA 1
ATOM 719 C C . GLU A 1 91 ? 18.931 5.116 -26.511 1.00 98.00 91 GLU A C 1
ATOM 721 O O . GLU A 1 91 ? 18.481 4.115 -27.062 1.00 98.00 91 GLU A O 1
ATOM 726 N N . GLU A 1 92 ? 19.176 5.160 -25.200 1.00 97.94 92 GLU A N 1
ATOM 727 C CA . GLU A 1 92 ? 19.015 4.005 -24.304 1.00 97.94 92 GLU A CA 1
ATOM 728 C C . GLU A 1 92 ? 17.595 3.414 -24.367 1.00 97.94 92 GLU A C 1
ATOM 730 O O . GLU A 1 92 ? 17.418 2.193 -24.353 1.00 97.94 92 GLU A O 1
ATOM 735 N N . MET A 1 93 ? 16.569 4.264 -24.508 1.00 96.88 93 MET A N 1
ATOM 736 C CA . MET A 1 93 ? 15.187 3.812 -24.712 1.00 96.88 93 MET A CA 1
ATOM 737 C C . MET A 1 93 ? 14.974 3.108 -26.058 1.00 96.88 93 MET A C 1
ATOM 739 O O . MET A 1 93 ? 14.261 2.104 -26.116 1.00 96.88 93 MET A O 1
ATOM 743 N N . ARG A 1 94 ? 15.600 3.592 -27.139 1.00 96.00 94 ARG A N 1
ATOM 744 C CA . ARG A 1 94 ? 15.555 2.932 -28.457 1.00 96.00 94 ARG A CA 1
ATOM 745 C C . ARG A 1 94 ? 16.300 1.600 -28.441 1.00 96.00 94 ARG A C 1
ATOM 747 O O . ARG A 1 94 ? 15.840 0.636 -29.048 1.00 96.00 94 ARG A O 1
ATOM 754 N N . GLU A 1 95 ? 17.407 1.513 -27.711 1.00 97.06 95 GLU A N 1
ATOM 755 C CA . GLU A 1 95 ? 18.118 0.252 -27.504 1.00 97.06 95 GLU A CA 1
ATOM 756 C C . GLU A 1 95 ? 17.297 -0.748 -26.687 1.00 97.06 95 GLU A C 1
ATOM 758 O O . GLU A 1 95 ? 17.281 -1.937 -27.008 1.00 97.06 95 GLU A O 1
ATOM 763 N N . PHE A 1 96 ? 16.604 -0.289 -25.639 1.00 96.94 96 PHE A N 1
ATOM 764 C CA . PHE A 1 96 ? 15.663 -1.119 -24.889 1.00 96.94 96 PHE A CA 1
ATOM 765 C C . PHE A 1 96 ? 14.595 -1.709 -25.814 1.00 96.94 96 PHE A C 1
ATOM 767 O O . PHE A 1 96 ? 14.435 -2.927 -25.851 1.00 96.94 96 PHE A O 1
ATOM 774 N N . ASP A 1 97 ? 13.935 -0.874 -26.613 1.00 96.69 97 ASP A N 1
ATOM 775 C CA . ASP A 1 97 ? 12.922 -1.298 -27.581 1.00 96.69 97 ASP A CA 1
ATOM 776 C C . ASP A 1 97 ? 13.485 -2.286 -28.625 1.00 96.69 97 ASP A C 1
ATOM 778 O O . ASP A 1 97 ? 12.890 -3.336 -28.885 1.00 96.69 97 ASP A O 1
ATOM 782 N N . ALA A 1 98 ? 14.700 -2.051 -29.132 1.00 95.31 98 ALA A N 1
ATOM 783 C CA . ALA A 1 98 ? 15.387 -3.000 -30.009 1.00 95.31 98 ALA A CA 1
ATOM 784 C C . ALA A 1 98 ? 15.644 -4.365 -29.336 1.00 95.31 98 ALA A C 1
ATOM 786 O O . ALA A 1 98 ? 15.438 -5.408 -29.965 1.00 95.31 98 ALA A O 1
ATOM 787 N N . ARG A 1 99 ? 16.047 -4.385 -28.055 1.00 96.06 99 ARG A N 1
ATOM 788 C CA . ARG A 1 99 ? 16.219 -5.632 -27.284 1.00 96.06 99 ARG A CA 1
ATOM 789 C C . ARG A 1 99 ? 14.893 -6.363 -27.085 1.00 96.06 99 ARG A C 1
ATOM 791 O O . ARG A 1 99 ? 14.857 -7.577 -27.270 1.00 96.06 99 ARG A O 1
ATOM 798 N N . VAL A 1 100 ? 13.814 -5.649 -26.754 1.00 96.12 100 VAL A N 1
ATOM 799 C CA . VAL A 1 100 ? 12.482 -6.255 -26.581 1.00 96.12 100 VAL A CA 1
ATOM 800 C C . VAL A 1 100 ? 11.998 -6.874 -27.895 1.00 96.12 100 VAL A C 1
ATOM 802 O O . VAL A 1 100 ? 11.575 -8.028 -27.884 1.00 96.12 100 VAL A O 1
ATOM 805 N N . ARG A 1 101 ? 12.130 -6.176 -29.035 1.00 95.19 101 ARG A N 1
ATOM 806 C CA . ARG A 1 101 ? 11.797 -6.739 -30.359 1.00 95.19 101 ARG A CA 1
ATOM 807 C C . ARG A 1 101 ? 12.574 -8.012 -30.670 1.00 95.19 101 ARG A C 1
ATOM 809 O O . ARG A 1 101 ? 11.987 -8.979 -31.153 1.00 95.19 101 ARG A O 1
ATOM 816 N N . ARG A 1 102 ? 13.876 -8.029 -30.373 1.00 95.12 102 ARG A N 1
ATOM 817 C CA . ARG A 1 102 ? 14.712 -9.219 -30.567 1.00 95.12 102 ARG A CA 1
ATOM 818 C C . ARG A 1 102 ? 14.216 -10.392 -29.719 1.00 95.12 102 ARG A C 1
ATOM 820 O O . ARG A 1 102 ? 13.996 -11.466 -30.267 1.00 95.12 102 ARG A O 1
ATOM 827 N N . PHE A 1 103 ? 13.965 -10.176 -28.428 1.00 95.75 103 PHE A N 1
ATOM 828 C CA . PHE A 1 103 ? 13.448 -11.225 -27.542 1.00 95.75 103 PHE A CA 1
ATOM 829 C C . PHE A 1 103 ? 12.054 -11.712 -27.951 1.00 95.75 103 PHE A C 1
ATOM 831 O O . PHE A 1 103 ? 11.782 -12.907 -27.893 1.00 95.75 103 PHE A O 1
ATOM 838 N N . ALA A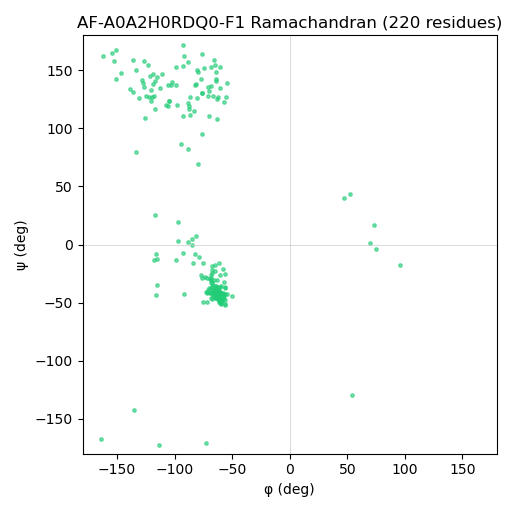 1 104 ? 11.179 -10.818 -28.421 1.00 95.25 104 ALA A N 1
ATOM 839 C CA . ALA A 1 104 ? 9.864 -11.198 -28.930 1.00 95.25 104 ALA A CA 1
ATOM 840 C C . ALA A 1 104 ? 9.975 -12.076 -30.186 1.00 95.25 104 ALA A C 1
ATOM 8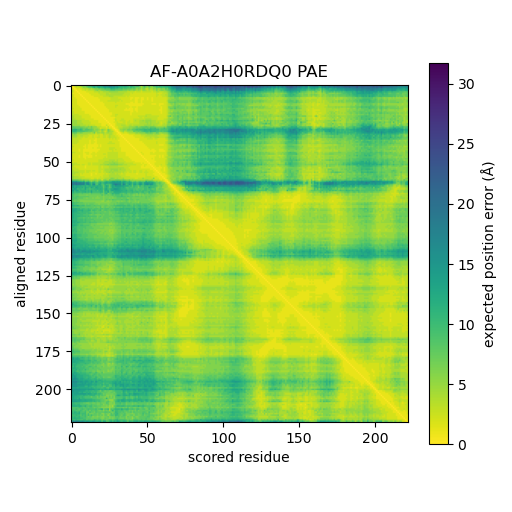42 O O . ALA A 1 104 ? 9.287 -13.094 -30.286 1.00 95.25 104 ALA A O 1
ATOM 843 N N . LYS A 1 105 ? 10.877 -11.732 -31.115 1.00 95.25 105 LYS A N 1
ATOM 844 C CA . LYS A 1 105 ? 11.160 -12.548 -32.302 1.00 95.25 105 LYS A CA 1
ATOM 845 C C . LYS A 1 105 ? 11.719 -13.918 -31.931 1.00 95.25 105 LYS A C 1
ATOM 847 O O . LYS A 1 105 ? 11.24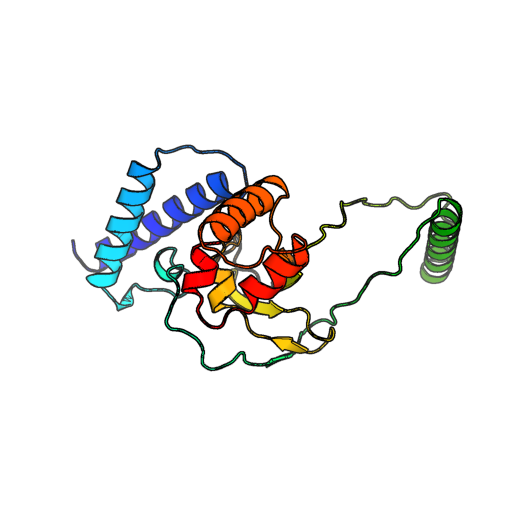8 -14.916 -32.461 1.00 95.25 105 LYS A O 1
ATOM 852 N N . GLU A 1 106 ? 12.670 -13.982 -31.002 1.00 95.81 106 GLU A N 1
ATOM 853 C CA . GLU A 1 106 ? 13.238 -15.247 -30.514 1.00 95.81 106 GLU A CA 1
ATOM 854 C C . GLU A 1 106 ? 12.180 -16.138 -29.844 1.00 95.81 106 GLU A C 1
ATOM 856 O O . GLU A 1 106 ? 12.163 -17.344 -30.069 1.00 95.81 106 GLU A O 1
ATOM 861 N N . ALA A 1 107 ? 11.267 -15.552 -29.065 1.00 95.44 107 ALA A N 1
ATOM 862 C CA . ALA A 1 107 ? 10.239 -16.300 -28.345 1.00 95.44 107 ALA A CA 1
ATOM 863 C C . ALA A 1 107 ? 9.077 -16.782 -29.232 1.00 95.44 107 ALA A C 1
ATOM 865 O O . ALA A 1 107 ? 8.445 -17.787 -28.914 1.00 95.44 107 ALA A O 1
ATOM 866 N N . THR A 1 108 ? 8.762 -16.064 -30.314 1.00 95.38 108 THR A N 1
ATOM 867 C CA . THR A 1 108 ? 7.542 -16.302 -31.117 1.00 95.38 108 THR A CA 1
ATOM 868 C C . THR A 1 108 ? 7.811 -16.711 -32.565 1.00 95.38 108 THR A C 1
ATOM 870 O O . THR A 1 108 ? 6.886 -17.115 -33.265 1.00 95.38 108 THR A O 1
ATOM 873 N N . GLY A 1 109 ? 9.043 -16.550 -33.054 1.00 95.38 109 GLY A N 1
ATOM 874 C CA . GLY A 1 109 ? 9.398 -16.699 -34.468 1.00 95.38 109 GLY A CA 1
ATOM 875 C C . GLY A 1 109 ? 8.855 -15.594 -35.384 1.00 95.38 109 GLY A C 1
ATOM 876 O O . GLY A 1 109 ? 9.089 -15.642 -36.589 1.00 95.38 109 GLY A O 1
ATOM 877 N N . THR A 1 110 ? 8.145 -14.599 -34.842 1.00 92.62 110 THR A N 1
ATOM 878 C CA . THR A 1 110 ? 7.498 -13.531 -35.616 1.00 92.62 110 THR A CA 1
ATOM 879 C C . THR A 1 110 ? 8.290 -12.234 -35.525 1.00 92.62 110 THR A C 1
ATOM 881 O O . THR A 1 110 ? 8.752 -11.836 -34.458 1.00 92.62 110 THR A O 1
ATOM 884 N N . GLU A 1 111 ? 8.445 -11.547 -36.652 1.00 92.69 111 GLU A N 1
ATOM 885 C CA . GLU A 1 111 ? 9.074 -10.231 -36.687 1.00 92.69 111 GLU A CA 1
ATOM 886 C C . GLU A 1 111 ? 8.041 -9.129 -36.439 1.00 92.69 111 GLU A C 1
ATOM 888 O O . GLU A 1 111 ? 7.081 -8.973 -37.191 1.00 92.69 111 GLU A O 1
ATOM 893 N N . TYR A 1 112 ? 8.247 -8.364 -35.367 1.00 90.12 112 TYR A N 1
ATOM 894 C CA . TYR A 1 112 ? 7.378 -7.255 -34.984 1.00 90.12 112 TYR A CA 1
ATOM 895 C C . TYR A 1 112 ? 7.968 -5.931 -35.470 1.00 90.12 112 TYR A C 1
ATOM 897 O O . TYR A 1 112 ? 9.064 -5.550 -35.055 1.00 90.12 112 TYR A O 1
ATOM 905 N N . SER A 1 113 ? 7.229 -5.201 -36.308 1.00 89.38 113 SER A N 1
ATOM 906 C CA . SER A 1 113 ? 7.613 -3.854 -36.758 1.00 89.38 113 SER A CA 1
ATOM 907 C C . SER A 1 113 ? 7.544 -2.815 -35.632 1.00 89.38 113 SER A C 1
ATOM 909 O O . SER A 1 113 ? 8.319 -1.861 -35.618 1.00 89.38 113 SER A O 1
ATOM 911 N N . SER A 1 114 ? 6.656 -3.015 -34.657 1.00 91.62 114 SER A N 1
ATOM 912 C CA . SER A 1 114 ? 6.564 -2.226 -33.429 1.00 91.62 114 SER A CA 1
ATOM 913 C C . SER A 1 114 ? 5.976 -3.061 -32.288 1.00 91.62 114 SER A C 1
ATOM 915 O O . SER A 1 114 ? 5.301 -4.065 -32.521 1.00 91.62 114 SER A O 1
ATOM 917 N N . ILE A 1 115 ? 6.254 -2.654 -31.047 1.00 92.62 115 ILE A N 1
ATOM 918 C CA . ILE A 1 115 ? 5.690 -3.258 -29.836 1.00 92.62 115 ILE A CA 1
ATOM 919 C C . ILE A 1 115 ? 4.877 -2.185 -29.105 1.00 92.62 115 ILE A C 1
ATOM 921 O O . ILE A 1 115 ? 5.393 -1.087 -28.885 1.00 92.62 115 ILE A O 1
ATOM 925 N N . PRO A 1 116 ? 3.608 -2.450 -28.747 1.00 93.88 116 PRO A N 1
ATOM 926 C CA . PRO A 1 116 ? 2.845 -1.531 -27.919 1.00 93.88 116 PRO A CA 1
ATOM 927 C C . PRO A 1 116 ? 3.389 -1.539 -26.486 1.00 93.88 116 PRO A C 1
ATOM 929 O O . PRO A 1 116 ? 3.634 -2.598 -25.909 1.00 93.88 116 PRO A O 1
ATOM 932 N N . TYR A 1 117 ? 3.534 -0.352 -25.902 1.00 95.50 117 TYR A N 1
ATOM 933 C CA . TYR A 1 117 ? 3.977 -0.170 -24.523 1.00 95.50 117 TYR A CA 1
ATOM 934 C C . TYR A 1 117 ? 2.897 0.528 -23.703 1.00 95.50 117 TYR A C 1
ATOM 936 O O . TYR A 1 117 ? 2.303 1.512 -24.146 1.00 95.50 117 TYR A O 1
ATOM 944 N N . THR A 1 118 ? 2.691 0.050 -22.480 1.00 97.44 118 THR A N 1
ATOM 945 C CA . THR A 1 118 ? 1.963 0.794 -21.452 1.00 97.44 118 THR A CA 1
ATOM 946 C C . THR A 1 118 ? 2.961 1.662 -20.700 1.00 97.44 118 THR A C 1
ATOM 948 O O . THR A 1 118 ? 3.930 1.153 -20.138 1.00 97.44 118 THR A O 1
ATOM 951 N N . CYS A 1 119 ? 2.731 2.973 -20.703 1.00 95.94 119 CYS A N 1
ATOM 952 C CA . CYS A 1 119 ? 3.571 3.934 -20.000 1.00 95.94 119 CYS A CA 1
ATOM 953 C C . CYS A 1 119 ? 2.858 4.417 -18.738 1.00 95.94 119 CYS A C 1
ATOM 955 O O . CYS A 1 119 ? 1.758 4.963 -18.810 1.00 95.94 119 CYS A O 1
ATOM 957 N N . GLU A 1 120 ? 3.514 4.256 -17.593 1.00 95.94 120 GLU A N 1
ATOM 958 C CA . GLU A 1 120 ? 3.016 4.687 -16.289 1.00 95.94 120 GLU A CA 1
ATOM 959 C C . GLU A 1 120 ? 4.013 5.641 -15.628 1.00 95.94 120 GLU A C 1
ATOM 961 O O . GLU A 1 120 ? 5.218 5.605 -15.892 1.00 95.94 120 GLU A O 1
ATOM 966 N N . LEU A 1 121 ? 3.515 6.504 -14.742 1.00 94.88 121 LEU A N 1
ATOM 967 C CA . LEU A 1 121 ? 4.380 7.356 -13.936 1.00 94.88 121 LEU A CA 1
ATOM 968 C C . LEU A 1 121 ? 5.110 6.511 -12.891 1.00 94.88 121 LEU A C 1
ATOM 970 O O . LEU A 1 121 ? 4.491 5.813 -12.088 1.00 94.88 121 LEU A O 1
ATOM 974 N N . LYS A 1 122 ? 6.438 6.636 -12.842 1.00 93.38 122 LYS A N 1
ATOM 975 C CA . LYS A 1 122 ? 7.246 6.025 -11.787 1.00 93.38 122 LYS A CA 1
ATOM 976 C C . LYS A 1 122 ? 7.105 6.834 -10.496 1.00 93.38 122 LYS A C 1
ATOM 978 O O . LYS A 1 122 ? 7.799 7.829 -10.299 1.00 93.38 122 LYS A O 1
ATOM 983 N N . ILE A 1 123 ? 6.198 6.405 -9.625 1.00 92.50 123 ILE A N 1
ATOM 984 C CA . ILE A 1 123 ? 5.958 7.046 -8.328 1.00 92.50 123 ILE A CA 1
ATOM 985 C C . ILE A 1 123 ? 7.188 6.882 -7.424 1.00 92.50 123 ILE A C 1
ATOM 987 O O . ILE A 1 123 ? 7.682 5.772 -7.225 1.00 92.50 123 ILE A O 1
ATOM 991 N N . ASP A 1 124 ? 7.688 7.990 -6.873 1.00 88.94 124 ASP A N 1
ATOM 992 C CA . ASP A 1 124 ? 8.789 7.984 -5.903 1.00 88.94 124 ASP A CA 1
ATOM 993 C C . ASP A 1 124 ? 8.242 7.842 -4.479 1.00 88.94 124 ASP A C 1
ATOM 995 O O . ASP A 1 124 ? 8.018 8.819 -3.759 1.00 88.94 124 ASP A O 1
ATOM 999 N N . GLY A 1 125 ? 7.962 6.600 -4.100 1.00 91.25 125 GLY A N 1
ATOM 1000 C CA . GLY A 1 125 ? 7.422 6.258 -2.794 1.00 91.25 125 GLY A CA 1
ATOM 1001 C C . GLY A 1 125 ? 8.123 5.056 -2.180 1.00 91.25 125 GLY A C 1
ATOM 1002 O O . GLY A 1 125 ? 9.344 4.898 -2.262 1.00 91.25 125 GLY A O 1
ATOM 1003 N N . PHE A 1 126 ? 7.336 4.234 -1.499 1.00 93.38 126 PHE A N 1
ATOM 1004 C CA . PHE A 1 126 ? 7.789 3.032 -0.835 1.00 93.38 126 PHE A CA 1
ATOM 1005 C C . PHE A 1 126 ? 6.979 1.814 -1.284 1.00 93.38 126 PHE A C 1
ATOM 1007 O O . PHE A 1 126 ? 5.805 1.666 -0.935 1.00 93.38 126 PHE A O 1
ATOM 1014 N N . LYS A 1 127 ? 7.629 0.938 -2.057 1.00 95.31 127 LYS A N 1
ATOM 1015 C CA . LYS A 1 127 ? 7.021 -0.282 -2.593 1.00 95.31 127 LYS A CA 1
ATOM 1016 C C . LYS A 1 127 ? 6.434 -1.171 -1.502 1.00 95.31 127 LYS A C 1
ATOM 1018 O O . LYS A 1 127 ? 7.139 -1.604 -0.583 1.00 95.31 127 LYS A O 1
ATOM 1023 N N . ILE A 1 128 ? 5.162 -1.511 -1.682 1.00 97.38 128 ILE A N 1
ATOM 1024 C CA . ILE A 1 128 ? 4.389 -2.401 -0.822 1.00 97.38 128 ILE A CA 1
ATOM 1025 C C . ILE A 1 128 ? 3.858 -3.596 -1.618 1.00 97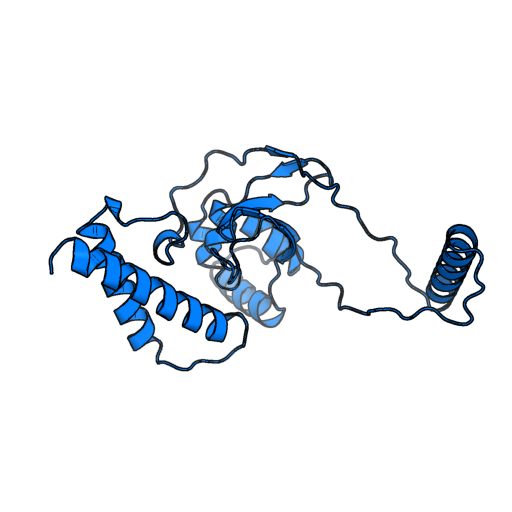.38 128 ILE A C 1
ATOM 1027 O O . ILE A 1 128 ? 3.509 -3.485 -2.796 1.00 97.38 128 ILE A O 1
ATOM 1031 N N . VAL A 1 129 ? 3.800 -4.750 -0.958 1.00 98.06 129 VAL A N 1
ATOM 1032 C CA . VAL A 1 129 ? 3.217 -5.987 -1.479 1.00 98.06 129 VAL A CA 1
ATOM 1033 C C . VAL A 1 129 ? 2.025 -6.357 -0.608 1.00 98.06 129 VAL A C 1
ATOM 1035 O O . VAL A 1 129 ? 2.186 -6.628 0.580 1.00 98.06 129 VAL A O 1
ATOM 1038 N N . LEU A 1 130 ? 0.833 -6.373 -1.191 1.00 98.12 130 LEU A N 1
ATOM 1039 C CA . LEU A 1 130 ? -0.420 -6.711 -0.529 1.00 98.12 130 LEU A CA 1
ATOM 1040 C C . LEU A 1 130 ? -0.849 -8.107 -0.964 1.00 98.12 130 LEU A C 1
ATOM 1042 O O . LEU A 1 130 ? -1.000 -8.374 -2.151 1.00 98.12 130 LEU A O 1
ATOM 1046 N N . THR A 1 131 ? -1.050 -9.005 -0.009 1.00 98.00 131 THR A N 1
ATOM 1047 C CA . THR A 1 131 ? -1.614 -10.332 -0.262 1.00 98.00 131 THR A CA 1
ATOM 1048 C C . THR A 1 131 ? -3.046 -10.360 0.239 1.00 98.00 131 THR A C 1
ATOM 1050 O O . THR A 1 131 ? -3.292 -10.201 1.437 1.00 98.00 131 THR A O 1
ATOM 1053 N N . TYR A 1 132 ? -3.973 -10.607 -0.677 1.00 97.62 132 TYR A N 1
ATOM 1054 C CA . TYR A 1 132 ? -5.377 -10.852 -0.390 1.00 97.62 132 TYR A CA 1
ATOM 1055 C C . TYR A 1 132 ? -5.668 -12.350 -0.491 1.00 97.62 132 TYR A C 1
ATOM 1057 O O . TYR A 1 132 ? -5.147 -13.027 -1.379 1.00 97.62 132 TYR A O 1
ATOM 1065 N N . LYS A 1 133 ? -6.481 -12.858 0.436 1.00 96.94 133 LYS A N 1
ATOM 1066 C CA . LYS A 1 133 ? -7.037 -14.214 0.408 1.00 96.94 133 LYS A CA 1
ATOM 1067 C C . LYS A 1 133 ? -8.550 -14.134 0.492 1.00 96.94 133 LYS A C 1
ATOM 1069 O O . LYS A 1 133 ? -9.058 -13.453 1.383 1.00 96.94 133 LYS A O 1
ATOM 1074 N N . GLU A 1 134 ? -9.253 -14.781 -0.427 1.00 96.62 134 GLU A N 1
ATOM 1075 C CA . GLU A 1 134 ? -10.705 -14.655 -0.595 1.00 96.62 134 GLU A CA 1
ATOM 1076 C C . GLU A 1 134 ? -11.149 -13.181 -0.600 1.00 96.62 134 GLU A C 1
ATOM 1078 O O . GLU A 1 134 ? -12.126 -12.787 0.038 1.00 96.62 134 GLU A O 1
ATOM 1083 N N . GLY A 1 135 ? -10.362 -12.325 -1.254 1.00 95.38 135 GLY A N 1
ATOM 1084 C CA . GLY A 1 135 ? -10.584 -10.887 -1.315 1.00 95.38 135 GLY A CA 1
ATOM 1085 C C . GLY A 1 135 ? -10.242 -10.115 -0.039 1.00 95.38 135 GLY A C 1
ATOM 1086 O O . GLY A 1 135 ? -10.303 -8.896 -0.075 1.00 95.38 135 GLY A O 1
ATOM 1087 N N . ARG A 1 136 ? -9.846 -10.741 1.076 1.00 95.00 136 ARG A N 1
ATOM 1088 C CA . ARG A 1 136 ? -9.517 -10.054 2.344 1.00 95.00 136 ARG A CA 1
ATOM 1089 C C . ARG A 1 136 ? -8.016 -9.856 2.514 1.00 95.00 136 ARG A C 1
ATOM 1091 O O . ARG A 1 136 ? -7.239 -10.774 2.258 1.00 95.00 136 ARG A O 1
ATOM 1098 N N . LEU A 1 137 ? -7.601 -8.677 2.977 1.00 95.88 137 LEU A N 1
ATOM 1099 C CA . LEU A 1 137 ? -6.197 -8.342 3.211 1.00 95.88 137 LEU A CA 1
ATOM 1100 C C . LEU A 1 137 ? -5.622 -9.253 4.302 1.00 95.88 137 LEU A C 1
ATOM 1102 O O . LEU A 1 137 ? -5.930 -9.102 5.488 1.00 95.88 137 LEU A O 1
ATOM 1106 N N . ALA A 1 138 ? -4.771 -10.185 3.885 1.00 95.00 138 ALA A N 1
ATOM 1107 C CA . ALA A 1 138 ? -4.129 -11.155 4.760 1.00 95.00 138 ALA A CA 1
ATOM 1108 C C . ALA A 1 138 ? -2.777 -10.642 5.268 1.00 95.00 138 ALA A C 1
ATOM 1110 O O . ALA A 1 138 ? -2.458 -10.800 6.444 1.00 95.00 138 ALA A O 1
ATOM 1111 N N . THR A 1 139 ? -1.981 -10.025 4.391 1.00 96.19 139 THR A N 1
ATOM 1112 C CA . THR A 1 139 ? -0.648 -9.515 4.742 1.00 96.19 139 THR A CA 1
ATOM 1113 C C . THR A 1 139 ? -0.286 -8.321 3.871 1.00 96.19 139 THR A C 1
ATOM 1115 O O . THR A 1 139 ? -0.560 -8.327 2.671 1.00 96.19 139 THR A O 1
ATOM 1118 N N . ALA A 1 140 ? 0.381 -7.330 4.454 1.00 97.19 140 ALA A N 1
ATOM 1119 C CA . ALA A 1 140 ? 1.099 -6.295 3.731 1.00 97.19 140 ALA A CA 1
ATOM 1120 C C . ALA A 1 140 ? 2.579 -6.342 4.111 1.00 97.19 140 ALA A C 1
ATOM 1122 O O . ALA A 1 140 ? 2.921 -6.313 5.293 1.00 97.19 140 ALA A O 1
ATOM 1123 N N . ALA A 1 141 ? 3.455 -6.417 3.115 1.00 97.75 141 ALA A N 1
ATOM 1124 C CA . ALA A 1 141 ? 4.885 -6.560 3.326 1.00 97.75 141 ALA A CA 1
ATOM 1125 C C . ALA A 1 141 ? 5.682 -5.508 2.559 1.00 97.75 141 ALA A C 1
ATOM 1127 O O . ALA A 1 141 ? 5.380 -5.186 1.407 1.00 97.75 141 ALA A O 1
ATOM 1128 N N . THR A 1 142 ? 6.743 -5.003 3.187 1.00 97.00 142 THR A N 1
ATOM 1129 C CA . THR A 1 142 ? 7.722 -4.148 2.507 1.00 97.00 142 THR A CA 1
ATOM 1130 C C . THR A 1 142 ? 8.468 -4.943 1.434 1.00 97.00 142 THR A C 1
ATOM 1132 O O . THR A 1 142 ? 8.547 -6.172 1.484 1.00 97.00 142 THR A O 1
ATOM 1135 N N . ARG A 1 143 ? 9.071 -4.267 0.451 1.00 96.06 143 ARG A N 1
ATOM 1136 C CA . ARG A 1 143 ? 9.904 -4.959 -0.549 1.00 96.06 143 ARG A CA 1
ATOM 1137 C C . ARG A 1 143 ? 11.092 -5.703 0.084 1.00 96.06 143 ARG A C 1
ATOM 1139 O O . ARG A 1 143 ? 11.414 -6.810 -0.348 1.00 96.06 143 ARG A O 1
ATOM 1146 N N . GLY A 1 144 ? 11.757 -5.082 1.061 1.00 93.75 144 GLY A N 1
ATOM 1147 C CA . GLY A 1 144 ? 13.017 -5.565 1.629 1.00 93.75 144 GLY A CA 1
ATOM 1148 C C . GLY A 1 144 ? 14.084 -5.802 0.555 1.00 93.75 144 GLY A C 1
ATOM 1149 O O . GLY A 1 144 ? 14.321 -4.936 -0.290 1.00 93.75 144 GLY A O 1
ATOM 1150 N N . ASN A 1 145 ? 14.704 -6.985 0.556 1.00 93.94 145 ASN A N 1
ATOM 1151 C CA . ASN A 1 145 ? 15.732 -7.357 -0.430 1.00 93.94 145 ASN A CA 1
ATOM 1152 C C . ASN A 1 145 ? 15.160 -7.923 -1.747 1.00 93.94 145 ASN A C 1
ATOM 1154 O O . ASN A 1 145 ? 15.911 -8.378 -2.607 1.00 93.94 145 ASN A O 1
ATOM 1158 N N . GLY A 1 146 ? 13.836 -7.921 -1.905 1.00 94.31 146 GLY A N 1
ATOM 1159 C CA . GLY A 1 146 ? 13.147 -8.485 -3.061 1.00 94.31 146 GLY A CA 1
ATOM 1160 C C . GLY A 1 146 ? 12.641 -9.918 -2.858 1.00 94.31 146 GLY A C 1
ATOM 1161 O O . GLY A 1 146 ? 11.750 -10.353 -3.581 1.00 94.31 146 GLY A O 1
ATOM 1162 N N . GLU A 1 147 ? 13.148 -10.635 -1.858 1.00 96.69 147 GLU A N 1
ATOM 1163 C CA . GLU A 1 147 ? 12.710 -11.993 -1.498 1.00 96.69 147 GLU A CA 1
ATOM 1164 C C . GLU A 1 147 ? 12.079 -12.049 -0.110 1.00 96.69 147 GLU A C 1
ATOM 1166 O O . GLU A 1 147 ? 11.144 -12.812 0.121 1.00 96.69 147 GLU A O 1
ATOM 1171 N N . VAL A 1 148 ? 12.583 -11.236 0.815 1.00 97.31 148 VAL A N 1
ATOM 1172 C CA . VAL A 1 148 ? 12.106 -11.131 2.188 1.00 97.31 148 VAL A CA 1
ATOM 1173 C C . VAL A 1 148 ? 11.898 -9.662 2.525 1.00 97.31 148 VAL A C 1
ATOM 1175 O O . VAL A 1 148 ? 12.809 -8.845 2.376 1.00 97.31 148 VAL A O 1
ATOM 1178 N N . GLY A 1 149 ? 10.692 -9.354 2.987 1.00 96.81 149 GLY A N 1
ATOM 1179 C CA . GLY A 1 149 ? 10.274 -8.060 3.507 1.00 96.81 149 GLY A CA 1
ATOM 1180 C C . GLY A 1 149 ? 9.958 -8.095 4.998 1.00 96.81 149 GLY A C 1
ATOM 1181 O O . GLY A 1 149 ? 10.161 -9.102 5.679 1.00 96.81 149 GLY A O 1
ATOM 1182 N N . GLU A 1 150 ? 9.428 -6.981 5.484 1.00 97.19 150 GLU A N 1
ATOM 1183 C CA . GLU A 1 150 ? 8.892 -6.813 6.837 1.00 97.19 150 GLU A CA 1
ATOM 1184 C C . GLU A 1 150 ? 7.361 -6.785 6.779 1.00 97.19 150 GLU A C 1
ATOM 1186 O O . GLU A 1 150 ? 6.802 -6.136 5.894 1.00 97.19 150 GLU A O 1
ATOM 1191 N N . ASP A 1 151 ? 6.692 -7.470 7.706 1.00 96.44 151 ASP A N 1
ATOM 1192 C CA . ASP A 1 151 ? 5.239 -7.412 7.881 1.00 96.44 151 ASP A CA 1
ATOM 1193 C C . ASP A 1 151 ? 4.840 -6.049 8.448 1.00 96.44 151 ASP A C 1
ATOM 1195 O O . ASP A 1 151 ? 5.109 -5.750 9.608 1.00 96.44 151 ASP A O 1
ATOM 1199 N N . VAL A 1 152 ? 4.183 -5.234 7.631 1.00 95.62 152 VAL A N 1
ATOM 1200 C CA . VAL A 1 152 ? 3.681 -3.902 7.994 1.00 95.62 152 VAL A CA 1
ATOM 1201 C C . VAL A 1 152 ? 2.155 -3.851 7.909 1.00 95.62 152 VAL A C 1
ATOM 1203 O O . VAL A 1 152 ? 1.570 -2.788 7.710 1.00 95.62 152 VAL A O 1
ATOM 1206 N N . THR A 1 153 ? 1.483 -4.997 8.062 1.00 94.25 153 THR A N 1
ATOM 1207 C CA . THR A 1 153 ? 0.024 -5.117 7.910 1.00 94.25 153 THR A CA 1
ATOM 1208 C C . THR A 1 153 ? -0.737 -4.171 8.836 1.00 94.25 153 THR A C 1
ATOM 1210 O O . THR A 1 153 ? -1.687 -3.530 8.395 1.00 94.25 153 THR A O 1
ATOM 1213 N N . ALA A 1 154 ? -0.311 -4.037 10.096 1.00 91.12 154 ALA A N 1
ATOM 1214 C CA . ALA A 1 154 ? -0.949 -3.133 11.057 1.00 91.12 154 ALA A CA 1
ATOM 1215 C C . ALA A 1 154 ? -0.900 -1.665 10.597 1.00 91.12 154 ALA A C 1
ATOM 1217 O O . ALA A 1 154 ? -1.905 -0.966 10.671 1.00 91.12 154 ALA A O 1
ATOM 1218 N N . ASN A 1 155 ? 0.237 -1.235 10.048 1.00 92.81 155 ASN A N 1
ATOM 1219 C CA . ASN A 1 155 ? 0.435 0.124 9.543 1.00 92.81 155 ASN A CA 1
ATOM 1220 C C . ASN A 1 155 ? -0.349 0.350 8.249 1.00 92.81 155 ASN A C 1
ATOM 1222 O O . ASN A 1 155 ? -1.003 1.367 8.074 1.00 92.81 155 ASN A O 1
ATOM 1226 N N . VAL A 1 156 ? -0.350 -0.628 7.345 1.00 93.69 156 VAL A N 1
ATOM 1227 C CA . VAL A 1 156 ? -1.080 -0.533 6.075 1.00 93.69 156 VAL A CA 1
ATOM 1228 C C . VAL A 1 156 ? -2.597 -0.473 6.278 1.00 93.69 156 VAL A C 1
ATOM 1230 O O . VAL A 1 156 ? -3.287 0.196 5.511 1.00 93.69 156 VAL A O 1
ATOM 1233 N N . ARG A 1 157 ? -3.135 -1.102 7.332 1.00 92.50 157 ARG A N 1
ATOM 1234 C CA . ARG A 1 157 ? -4.568 -1.020 7.670 1.00 92.50 157 ARG A CA 1
ATOM 1235 C C . ARG A 1 157 ? -5.037 0.405 7.971 1.00 92.50 157 ARG A C 1
ATOM 1237 O O . ARG A 1 157 ? -6.214 0.692 7.743 1.00 92.50 157 ARG A O 1
ATOM 1244 N N . THR A 1 158 ? -4.148 1.293 8.421 1.00 90.50 158 THR A N 1
ATOM 1245 C CA . THR A 1 158 ? -4.488 2.697 8.699 1.00 90.50 158 THR A CA 1
ATOM 1246 C C . THR A 1 158 ? -4.558 3.549 7.429 1.00 90.50 158 THR A C 1
ATOM 1248 O O . THR A 1 158 ? -5.040 4.675 7.481 1.00 90.50 158 THR A O 1
ATOM 1251 N N . ILE A 1 159 ? -4.105 3.033 6.279 1.00 90.75 159 ILE A N 1
ATOM 1252 C CA . ILE A 1 159 ? -4.120 3.762 5.008 1.00 90.75 159 ILE A CA 1
ATOM 1253 C C . ILE A 1 159 ? -5.499 3.634 4.371 1.00 90.75 159 ILE A C 1
ATOM 1255 O O . ILE A 1 159 ? -5.943 2.551 3.973 1.00 90.75 159 ILE A O 1
ATOM 1259 N N . GLU A 1 160 ? -6.182 4.768 4.262 1.00 88.06 160 GLU A N 1
ATOM 1260 C CA . GLU A 1 160 ? -7.601 4.795 3.933 1.00 88.06 160 GLU A CA 1
ATOM 1261 C C . GLU A 1 160 ? -7.922 4.298 2.515 1.00 88.06 160 GLU A C 1
ATOM 1263 O O . GLU A 1 160 ? -8.947 3.635 2.326 1.00 88.06 160 GLU A O 1
ATOM 1268 N N . SER A 1 161 ? -7.030 4.571 1.557 1.00 91.25 161 SER A N 1
ATOM 1269 C CA . SER A 1 161 ? -7.155 4.200 0.141 1.00 91.25 161 SER A CA 1
ATOM 1270 C C . SER A 1 161 ? -6.898 2.718 -0.140 1.00 91.25 161 SER A C 1
ATOM 1272 O O . SER A 1 161 ? -7.280 2.225 -1.200 1.00 91.25 161 SER A O 1
ATOM 1274 N N . ILE A 1 162 ? -6.286 1.980 0.792 1.00 93.81 162 ILE A N 1
ATOM 1275 C CA . ILE A 1 162 ? -6.035 0.544 0.628 1.00 93.81 162 ILE A CA 1
ATOM 1276 C C . ILE A 1 162 ? -7.260 -0.227 1.117 1.00 93.81 162 ILE A C 1
ATOM 1278 O O . ILE A 1 162 ? -7.568 -0.153 2.307 1.00 93.81 162 ILE A O 1
ATOM 1282 N N . PRO A 1 163 ? -7.972 -0.987 0.268 1.00 93.19 163 PRO A N 1
ATOM 1283 C CA . PRO A 1 163 ? -9.141 -1.747 0.699 1.00 93.19 163 PRO A CA 1
ATOM 1284 C C . PRO A 1 163 ? -8.737 -2.902 1.627 1.00 93.19 163 PRO A C 1
ATOM 1286 O O . PRO A 1 163 ? -7.792 -3.632 1.334 1.00 93.19 163 PRO A O 1
ATOM 1289 N N . LEU A 1 164 ? -9.472 -3.112 2.727 1.00 93.12 164 LEU A N 1
ATOM 1290 C CA . LEU A 1 164 ? -9.303 -4.324 3.549 1.00 93.12 164 LEU A CA 1
ATOM 1291 C C . LEU A 1 164 ? -9.968 -5.544 2.910 1.00 93.12 164 LEU A C 1
ATOM 1293 O O . LEU A 1 164 ? -9.516 -6.660 3.140 1.00 93.12 164 LEU A O 1
ATOM 1297 N N . THR A 1 165 ? -10.995 -5.314 2.089 1.00 92.88 165 THR A N 1
ATOM 1298 C CA . THR A 1 165 ? -11.707 -6.344 1.332 1.00 92.88 165 THR A CA 1
ATOM 1299 C C . THR A 1 165 ? -11.939 -5.855 -0.094 1.00 92.88 165 THR A C 1
ATOM 1301 O O . THR A 1 165 ? -12.382 -4.724 -0.305 1.00 92.88 165 THR A O 1
ATOM 1304 N N . LEU A 1 166 ? -11.607 -6.694 -1.070 1.00 93.19 166 LEU A N 1
ATOM 1305 C CA . LEU A 1 166 ? -11.861 -6.491 -2.490 1.00 93.19 166 LEU A CA 1
ATOM 1306 C C . LEU A 1 166 ? -13.336 -6.761 -2.811 1.00 93.19 166 LEU A C 1
ATOM 1308 O O . LEU A 1 166 ? -14.063 -7.378 -2.037 1.00 93.19 166 LEU A O 1
ATOM 1312 N N . ARG A 1 167 ? -13.785 -6.303 -3.981 1.00 89.69 167 ARG A N 1
ATOM 1313 C CA . ARG A 1 167 ? -15.163 -6.539 -4.447 1.00 89.69 167 ARG A CA 1
ATOM 1314 C C . ARG A 1 167 ? -15.425 -8.010 -4.772 1.00 89.69 167 ARG A C 1
ATOM 1316 O O . ARG A 1 167 ? -16.562 -8.456 -4.683 1.00 89.69 167 ARG A O 1
ATOM 1323 N N . GLU A 1 168 ? -14.373 -8.739 -5.126 1.00 92.81 168 GLU A N 1
ATOM 1324 C CA . GLU A 1 168 ? -14.426 -10.147 -5.496 1.00 92.81 168 GLU A CA 1
ATOM 1325 C C . GLU A 1 168 ? -13.609 -10.988 -4.504 1.00 92.81 168 GLU A C 1
ATOM 1327 O O . GLU A 1 168 ? -12.530 -10.555 -4.078 1.00 92.81 168 GLU A O 1
ATOM 1332 N N . PRO A 1 169 ? -14.087 -12.189 -4.130 1.00 95.00 169 PRO A N 1
ATOM 1333 C CA . PRO A 1 169 ? -13.407 -13.063 -3.183 1.00 95.00 169 PRO A CA 1
ATOM 1334 C C . PRO A 1 169 ? -12.263 -13.831 -3.863 1.00 95.00 169 PRO A C 1
ATOM 1336 O O . PRO A 1 169 ? -12.337 -15.041 -4.055 1.00 95.00 169 PRO A O 1
ATOM 1339 N N . VAL A 1 170 ? -11.200 -13.120 -4.243 1.00 96.94 170 VAL A N 1
ATOM 1340 C CA . VAL A 1 170 ? -10.061 -13.670 -4.997 1.00 96.94 170 VAL A CA 1
ATOM 1341 C C . VAL A 1 170 ? -8.778 -13.743 -4.168 1.00 96.94 170 VAL A C 1
ATOM 1343 O O . VAL A 1 170 ? -8.499 -12.874 -3.338 1.00 96.94 170 VAL A O 1
ATOM 1346 N N . ASP A 1 171 ? -7.967 -14.765 -4.435 1.00 97.69 171 ASP A N 1
ATOM 1347 C CA . ASP A 1 171 ? -6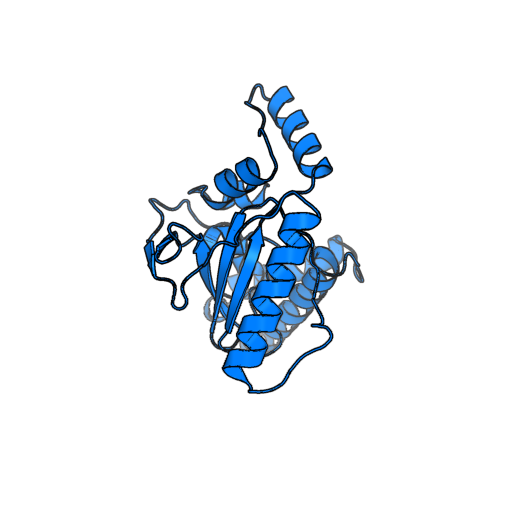.598 -14.869 -3.932 1.00 97.69 171 ASP A CA 1
ATOM 1348 C C . ASP A 1 171 ? -5.659 -14.134 -4.890 1.00 97.69 171 ASP A C 1
ATOM 1350 O O . ASP A 1 171 ? -5.442 -14.569 -6.021 1.00 97.69 171 ASP A O 1
ATOM 1354 N N . VAL A 1 172 ? -5.092 -13.010 -4.449 1.00 97.94 172 VAL A N 1
ATOM 1355 C CA . VAL A 1 172 ? -4.259 -12.168 -5.315 1.00 97.94 172 VAL A CA 1
ATOM 1356 C C . VAL A 1 172 ? -3.134 -11.488 -4.545 1.00 97.94 172 VAL A C 1
ATOM 1358 O O . VAL A 1 172 ? -3.267 -11.137 -3.372 1.00 97.94 172 VAL A O 1
ATOM 1361 N N . ILE A 1 173 ? -2.004 -11.297 -5.225 1.00 97.88 173 ILE A N 1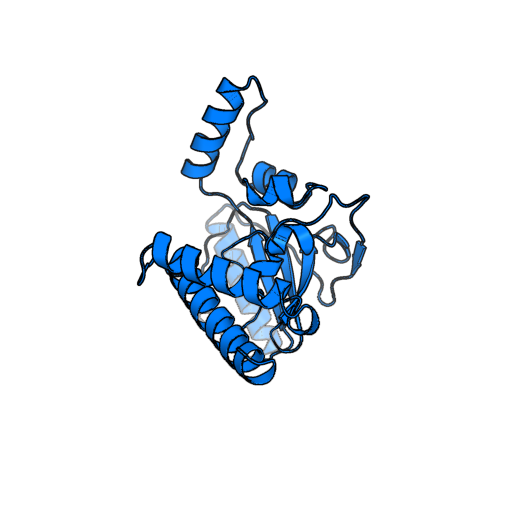
ATOM 1362 C CA . ILE A 1 173 ? -0.901 -10.460 -4.757 1.00 97.88 173 ILE A CA 1
ATOM 1363 C C . ILE A 1 173 ? -0.896 -9.195 -5.604 1.00 97.88 173 ILE A C 1
ATOM 1365 O O . ILE A 1 173 ? -0.733 -9.264 -6.820 1.00 97.88 173 ILE A O 1
ATOM 1369 N N . VAL A 1 174 ? -1.057 -8.050 -4.955 1.00 97.38 174 VAL A N 1
ATOM 1370 C CA . VAL A 1 174 ? -1.053 -6.732 -5.588 1.00 97.38 174 VAL A CA 1
ATOM 1371 C C . VAL A 1 174 ? 0.180 -5.978 -5.118 1.00 97.38 174 VAL A C 1
ATOM 1373 O O . VAL A 1 174 ? 0.501 -5.973 -3.930 1.00 97.38 174 VAL A O 1
ATOM 1376 N N . THR A 1 175 ? 0.884 -5.333 -6.040 1.00 96.88 175 THR A N 1
ATOM 1377 C CA . THR A 1 175 ? 2.037 -4.489 -5.716 1.00 96.88 175 THR A CA 1
ATOM 1378 C C . THR A 1 175 ? 1.742 -3.051 -6.082 1.00 96.88 175 THR A C 1
ATOM 1380 O O . THR A 1 175 ? 1.122 -2.797 -7.110 1.00 96.88 175 THR A O 1
ATOM 1383 N N . GLY A 1 176 ? 2.234 -2.118 -5.281 1.00 95.56 176 GLY A N 1
ATOM 1384 C CA . GLY A 1 176 ? 2.111 -0.696 -5.563 1.00 95.56 176 GLY A CA 1
ATOM 1385 C C . GLY A 1 176 ? 3.082 0.113 -4.724 1.00 95.56 176 GLY A C 1
ATOM 1386 O O . GLY A 1 176 ? 3.976 -0.446 -4.084 1.00 95.56 176 GLY A O 1
ATOM 1387 N N . GLU A 1 177 ? 2.872 1.423 -4.703 1.00 95.44 177 GLU A N 1
ATOM 1388 C CA . GLU A 1 177 ? 3.744 2.366 -4.017 1.00 95.44 177 GLU A CA 1
ATOM 1389 C C . GLU A 1 177 ? 2.946 3.161 -2.977 1.00 95.44 177 GLU A C 1
ATOM 1391 O O . GLU A 1 177 ? 1.925 3.768 -3.302 1.00 95.44 177 GLU A O 1
ATOM 1396 N N . ILE A 1 178 ? 3.411 3.179 -1.726 1.00 94.56 178 ILE A N 1
ATOM 1397 C CA . ILE A 1 178 ? 2.903 4.104 -0.705 1.00 94.56 178 ILE A CA 1
ATOM 1398 C C . ILE A 1 178 ? 3.690 5.404 -0.828 1.00 94.56 178 ILE A C 1
ATOM 1400 O O . ILE A 1 178 ? 4.919 5.390 -0.804 1.00 94.56 178 ILE A O 1
ATOM 1404 N N . TRP A 1 179 ? 3.007 6.535 -0.954 1.00 92.88 179 TRP A N 1
ATOM 1405 C CA . TRP A 1 179 ? 3.653 7.825 -1.183 1.00 92.88 179 TRP A CA 1
ATOM 1406 C C . TRP A 1 179 ? 2.824 8.970 -0.603 1.00 92.88 179 TRP A C 1
ATOM 1408 O O . TRP A 1 179 ? 1.659 8.800 -0.252 1.00 92.88 179 TRP A O 1
ATOM 1418 N N . MET A 1 180 ? 3.437 10.151 -0.525 1.00 89.19 180 MET A N 1
ATOM 1419 C CA . MET A 1 180 ? 2.767 11.393 -0.151 1.00 89.19 180 MET A CA 1
ATOM 1420 C C . MET A 1 180 ? 3.027 12.462 -1.207 1.00 89.19 180 MET A C 1
ATOM 1422 O O . MET A 1 180 ? 4.157 12.662 -1.652 1.00 89.19 180 MET A O 1
ATOM 1426 N N . GLY A 1 181 ? 1.981 13.190 -1.590 1.00 87.81 181 GLY A N 1
ATOM 1427 C CA . GLY A 1 181 ? 2.114 14.300 -2.525 1.00 87.81 181 GLY A CA 1
ATOM 1428 C C . GLY A 1 181 ? 2.976 15.435 -1.981 1.00 87.81 181 GLY A C 1
ATOM 1429 O O . GLY A 1 181 ? 2.959 15.733 -0.788 1.00 87.81 181 GLY A O 1
ATOM 1430 N N . LYS A 1 182 ? 3.683 16.129 -2.882 1.00 87.62 182 LYS A N 1
ATOM 1431 C CA . LYS A 1 182 ? 4.596 17.236 -2.545 1.00 87.62 182 LYS A CA 1
ATOM 1432 C C . LYS A 1 182 ? 3.948 18.290 -1.637 1.00 87.62 182 LYS A C 1
ATOM 1434 O O . LYS A 1 182 ? 4.535 18.675 -0.633 1.00 87.62 182 LYS A O 1
ATOM 1439 N N . ARG A 1 183 ? 2.707 18.696 -1.938 1.00 88.06 183 ARG A N 1
ATOM 1440 C CA . ARG A 1 183 ? 1.949 19.666 -1.124 1.00 88.06 183 ARG A CA 1
ATOM 1441 C C . ARG A 1 183 ? 1.661 19.154 0.292 1.00 88.06 183 ARG A C 1
ATOM 1443 O O . ARG A 1 183 ? 1.745 19.928 1.243 1.00 88.06 183 ARG A O 1
ATOM 1450 N N . GLY A 1 184 ? 1.330 17.868 0.428 1.00 87.94 184 GLY A N 1
ATOM 1451 C CA . GLY A 1 184 ? 1.109 17.224 1.726 1.00 87.94 184 GLY A CA 1
ATOM 1452 C C . GLY A 1 184 ? 2.390 17.203 2.554 1.00 87.94 184 GLY A C 1
ATOM 1453 O O . GLY A 1 184 ? 2.392 17.652 3.698 1.00 87.94 184 GLY A O 1
ATOM 1454 N N . LEU A 1 185 ? 3.505 16.814 1.929 1.00 89.62 185 LEU A N 1
ATOM 1455 C CA . LEU A 1 185 ? 4.815 16.797 2.574 1.00 89.62 185 LEU A CA 1
ATOM 1456 C C . LEU A 1 185 ? 5.265 18.196 3.017 1.00 89.62 185 LEU A C 1
ATOM 1458 O O . LEU A 1 185 ? 5.807 18.362 4.106 1.00 89.62 185 LEU A O 1
ATOM 1462 N N . GLU A 1 186 ? 5.037 19.218 2.192 1.00 91.31 186 GLU A N 1
ATOM 1463 C CA . GLU A 1 186 ? 5.332 20.611 2.542 1.00 91.31 186 GLU A CA 1
ATOM 1464 C C . GLU A 1 186 ? 4.495 21.098 3.728 1.00 91.31 186 GLU A C 1
ATOM 1466 O O . GLU A 1 186 ? 5.026 21.776 4.607 1.00 91.31 186 GLU A O 1
ATOM 1471 N N . LYS A 1 187 ? 3.203 20.746 3.781 1.00 90.75 187 LYS A N 1
ATOM 1472 C CA . LYS A 1 187 ? 2.341 21.070 4.925 1.00 90.75 187 LYS A CA 1
ATOM 1473 C C . LYS A 1 187 ? 2.862 20.413 6.204 1.00 90.75 187 LYS A C 1
ATOM 1475 O O . LYS A 1 187 ? 3.063 21.120 7.187 1.00 90.75 187 LYS A O 1
ATOM 1480 N N . LEU A 1 188 ? 3.148 19.113 6.154 1.00 88.81 188 LEU A N 1
ATOM 1481 C CA . LEU A 1 188 ? 3.685 18.366 7.289 1.00 88.81 188 LEU A CA 1
ATOM 1482 C C . LEU A 1 188 ? 5.025 18.942 7.764 1.00 88.81 188 LEU A C 1
ATOM 1484 O O . LEU A 1 188 ? 5.234 19.144 8.955 1.00 88.81 188 LEU A O 1
ATOM 1488 N N . ASN A 1 189 ? 5.932 19.263 6.839 1.00 92.19 189 ASN A N 1
ATOM 1489 C CA . ASN A 1 189 ? 7.225 19.850 7.187 1.00 92.19 189 ASN A CA 1
ATOM 1490 C C . ASN A 1 189 ? 7.085 21.215 7.880 1.00 92.19 189 ASN A C 1
ATOM 1492 O O . ASN A 1 189 ? 7.835 21.478 8.813 1.00 92.19 189 ASN A O 1
ATOM 1496 N N . ARG A 1 190 ? 6.109 22.049 7.493 1.00 93.19 190 ARG A N 1
ATOM 1497 C CA . ARG A 1 190 ? 5.826 23.314 8.199 1.00 93.19 190 ARG A CA 1
ATOM 1498 C C . ARG A 1 190 ? 5.343 23.093 9.634 1.00 93.19 190 ARG A C 1
ATOM 1500 O O . ARG A 1 190 ? 5.646 23.898 10.507 1.00 93.19 190 ARG A O 1
ATOM 1507 N N . GLU A 1 191 ? 4.563 22.044 9.881 1.00 90.38 191 GLU A N 1
ATOM 1508 C CA . GLU A 1 191 ? 4.105 21.692 11.233 1.00 90.38 191 GLU A CA 1
ATOM 1509 C C . GLU A 1 191 ? 5.271 21.182 12.094 1.00 90.38 191 GLU A C 1
ATOM 1511 O O . GLU A 1 191 ? 5.422 21.616 13.234 1.00 90.38 191 GLU A O 1
ATOM 1516 N N . ARG A 1 192 ? 6.154 20.358 11.516 1.00 91.44 192 ARG A N 1
ATOM 1517 C CA . ARG A 1 192 ? 7.375 19.855 12.173 1.00 91.44 192 ARG A CA 1
ATOM 1518 C C . ARG A 1 192 ? 8.355 20.971 12.530 1.00 91.44 192 ARG A C 1
ATOM 1520 O O . ARG A 1 192 ? 8.832 21.012 13.657 1.00 91.44 192 ARG A O 1
ATOM 1527 N N . GLU A 1 193 ? 8.586 21.918 11.622 1.00 92.56 193 GLU A N 1
ATOM 1528 C CA . GLU A 1 193 ? 9.431 23.094 11.881 1.00 92.56 193 GLU A CA 1
ATOM 1529 C C . GLU A 1 193 ? 8.921 23.923 13.065 1.00 92.56 193 GLU A C 1
ATOM 1531 O O . GLU A 1 193 ? 9.706 24.328 13.919 1.00 92.56 193 GLU A O 1
ATOM 1536 N N . LYS A 1 194 ? 7.601 24.138 13.157 1.00 93.56 194 LYS A N 1
ATOM 1537 C CA . LYS A 1 194 ? 6.988 24.844 14.296 1.00 93.56 194 LYS A CA 1
ATOM 1538 C C . LYS A 1 194 ? 7.175 24.100 15.619 1.00 93.56 194 LYS A C 1
ATOM 1540 O O . LYS A 1 194 ? 7.245 24.745 16.659 1.00 93.56 194 LYS A O 1
ATOM 1545 N N . ALA A 1 195 ? 7.249 22.772 15.574 1.00 91.12 195 ALA A N 1
ATOM 1546 C CA . ALA A 1 195 ? 7.520 21.918 16.726 1.00 91.12 195 ALA A CA 1
ATOM 1547 C C . ALA A 1 195 ? 9.026 21.744 17.023 1.00 91.12 195 ALA A C 1
ATOM 1549 O O . ALA A 1 195 ? 9.376 21.058 17.980 1.00 91.12 195 ALA A O 1
ATOM 1550 N N . GLY A 1 196 ? 9.922 22.349 16.230 1.00 92.38 196 GLY A N 1
ATOM 1551 C CA . GLY A 1 196 ? 11.374 22.193 16.376 1.00 92.38 196 GLY A CA 1
ATOM 1552 C C . GLY A 1 196 ? 11.909 20.827 15.927 1.00 92.38 196 GLY A C 1
ATOM 1553 O O . GLY A 1 196 ? 13.020 20.454 16.293 1.00 92.38 196 GLY A O 1
ATOM 1554 N N . GLU A 1 197 ? 11.132 20.071 15.150 1.00 89.56 197 GLU A N 1
ATOM 1555 C CA . GLU A 1 197 ? 11.508 18.751 14.650 1.00 89.56 197 GLU A CA 1
ATOM 1556 C C . GLU A 1 197 ? 12.166 18.818 13.264 1.00 89.56 197 GLU A C 1
ATOM 1558 O O . GLU A 1 197 ? 11.873 19.692 12.444 1.00 89.56 197 GLU A O 1
ATOM 1563 N N . GLU A 1 198 ? 13.009 17.831 12.950 1.00 88.31 198 GLU A N 1
ATOM 1564 C CA . GLU A 1 198 ? 13.633 17.726 11.630 1.00 88.31 198 GLU A CA 1
ATOM 1565 C C . GLU A 1 198 ? 12.612 17.485 10.513 1.00 88.31 198 GLU A C 1
ATOM 1567 O O . GLU A 1 198 ? 11.650 16.718 10.656 1.00 88.31 198 GLU A O 1
ATOM 1572 N N . ARG A 1 199 ? 12.866 18.100 9.356 1.00 90.75 199 ARG A N 1
ATOM 1573 C CA . ARG A 1 199 ? 12.067 17.924 8.141 1.00 90.75 199 ARG A CA 1
ATOM 1574 C C . ARG A 1 199 ? 12.328 16.575 7.483 1.00 90.75 199 ARG A C 1
ATOM 1576 O O . ARG A 1 199 ? 13.441 16.061 7.470 1.00 90.75 199 ARG A O 1
ATOM 1583 N N . TYR A 1 200 ? 11.320 16.072 6.785 1.00 88.69 200 TYR A N 1
ATOM 1584 C CA . TYR A 1 200 ? 11.505 15.003 5.815 1.00 88.69 200 TYR A CA 1
ATOM 1585 C C . TYR A 1 200 ? 12.121 15.535 4.521 1.00 88.69 200 TYR A C 1
ATOM 1587 O O . TYR A 1 200 ? 11.612 16.491 3.929 1.00 88.69 200 TYR A O 1
ATOM 1595 N N . MET A 1 201 ? 13.182 14.865 4.064 1.00 84.94 201 MET A N 1
ATOM 1596 C CA . MET A 1 201 ? 13.948 15.250 2.871 1.00 84.94 201 MET A CA 1
ATOM 1597 C C . MET A 1 201 ? 13.171 15.078 1.561 1.00 84.94 201 MET A C 1
ATOM 1599 O O . MET A 1 201 ? 13.266 15.917 0.671 1.00 84.94 201 MET A O 1
ATOM 1603 N N . ASN A 1 202 ? 12.422 13.983 1.418 1.00 85.88 202 ASN A N 1
ATOM 1604 C CA . ASN A 1 202 ? 11.640 13.677 0.219 1.00 85.88 202 ASN A CA 1
ATOM 1605 C C . ASN A 1 202 ? 10.440 12.761 0.559 1.00 85.88 202 ASN A C 1
ATOM 1607 O O . ASN A 1 202 ? 10.416 12.168 1.647 1.00 85.88 202 ASN A O 1
ATOM 1611 N N . PRO A 1 203 ? 9.441 12.636 -0.341 1.00 85.38 203 PRO A N 1
ATOM 1612 C CA . PRO A 1 203 ? 8.255 11.803 -0.120 1.00 85.38 203 PRO A CA 1
ATOM 1613 C C . PRO A 1 203 ? 8.565 10.341 0.193 1.00 85.38 203 PRO A C 1
ATOM 1615 O O . PRO A 1 203 ? 7.918 9.743 1.052 1.00 85.38 203 PRO A O 1
ATOM 1618 N N . ARG A 1 204 ? 9.583 9.779 -0.459 1.00 87.06 204 ARG A N 1
ATOM 1619 C CA . ARG A 1 204 ? 10.015 8.398 -0.257 1.00 87.06 204 ARG A CA 1
ATOM 1620 C C . ARG A 1 204 ? 10.542 8.147 1.153 1.00 87.06 204 ARG A C 1
ATOM 1622 O O . ARG A 1 204 ? 10.156 7.162 1.775 1.00 87.06 204 ARG A O 1
ATOM 1629 N N . ASN A 1 205 ? 11.375 9.039 1.683 1.00 85.00 205 ASN A N 1
ATOM 1630 C CA . ASN A 1 205 ? 11.907 8.946 3.043 1.00 85.00 205 ASN A CA 1
ATOM 1631 C C . ASN A 1 205 ? 10.791 9.086 4.080 1.00 85.00 205 ASN A C 1
ATOM 1633 O O . ASN A 1 205 ? 10.770 8.343 5.060 1.00 85.00 205 ASN A O 1
ATOM 1637 N N . PHE A 1 206 ? 9.839 9.993 3.839 1.00 88.25 206 PHE A N 1
ATOM 1638 C CA . PHE A 1 206 ? 8.640 10.102 4.664 1.00 88.25 206 PHE A CA 1
ATOM 1639 C C . PHE A 1 206 ? 7.831 8.797 4.657 1.00 88.25 206 PHE A C 1
ATOM 1641 O O . PHE A 1 206 ? 7.521 8.272 5.726 1.00 88.25 206 PHE A O 1
ATOM 1648 N N . ALA A 1 207 ? 7.525 8.249 3.476 1.00 88.31 207 ALA A N 1
ATOM 1649 C CA . ALA A 1 207 ? 6.740 7.025 3.347 1.00 88.31 207 ALA A CA 1
ATOM 1650 C C . ALA A 1 207 ? 7.452 5.831 4.001 1.00 88.31 207 ALA A C 1
ATOM 1652 O O . ALA A 1 207 ? 6.855 5.124 4.808 1.00 88.31 207 ALA A O 1
ATOM 1653 N N . ALA A 1 208 ? 8.747 5.647 3.730 1.00 86.62 208 ALA A N 1
ATOM 1654 C CA . ALA A 1 208 ? 9.546 4.568 4.305 1.00 86.62 208 ALA A CA 1
ATOM 1655 C C . ALA A 1 208 ? 9.644 4.661 5.836 1.00 86.62 208 ALA A C 1
ATOM 1657 O O . ALA A 1 208 ? 9.474 3.655 6.523 1.00 86.62 208 ALA A O 1
ATOM 1658 N N . GLY A 1 209 ? 9.904 5.858 6.376 1.00 86.50 209 GLY A N 1
ATOM 1659 C CA . GLY A 1 209 ? 10.000 6.074 7.821 1.00 86.50 209 GLY A CA 1
ATOM 1660 C C . GLY A 1 209 ? 8.657 5.910 8.531 1.00 86.50 209 GLY A C 1
ATOM 1661 O O . GLY A 1 209 ? 8.598 5.349 9.620 1.00 86.50 209 GLY A O 1
ATOM 1662 N N . THR A 1 210 ? 7.571 6.350 7.896 1.00 89.62 210 THR A N 1
ATOM 1663 C CA . THR A 1 210 ? 6.217 6.249 8.450 1.00 89.62 210 THR A CA 1
ATOM 1664 C C . THR A 1 210 ? 5.715 4.808 8.430 1.00 89.62 210 THR A C 1
ATOM 1666 O O . THR A 1 210 ? 5.314 4.288 9.461 1.00 89.62 210 THR A O 1
ATOM 1669 N N . ILE A 1 211 ? 5.820 4.099 7.306 1.00 90.50 211 ILE A N 1
ATOM 1670 C CA . ILE A 1 211 ? 5.334 2.712 7.202 1.00 90.50 211 ILE A CA 1
ATOM 1671 C C . ILE A 1 211 ? 6.137 1.728 8.047 1.00 90.50 211 ILE A C 1
ATOM 1673 O O . ILE A 1 211 ? 5.615 0.680 8.417 1.00 90.50 211 ILE A O 1
ATOM 1677 N N . ARG A 1 212 ? 7.375 2.065 8.408 1.00 89.12 212 ARG A N 1
ATOM 1678 C CA . ARG A 1 212 ? 8.201 1.273 9.329 1.00 89.12 212 ARG A CA 1
ATOM 1679 C C . ARG A 1 212 ? 8.150 1.801 10.765 1.00 89.12 212 ARG A C 1
ATOM 1681 O O . ARG A 1 212 ? 9.028 1.487 11.563 1.00 89.12 212 ARG A O 1
ATOM 1688 N N . HIS A 1 213 ? 7.137 2.590 11.115 1.00 89.31 213 HIS A N 1
ATOM 1689 C CA . HIS A 1 213 ? 6.927 2.997 12.496 1.00 89.31 213 HIS A CA 1
ATOM 1690 C C . HIS A 1 213 ? 6.328 1.838 13.304 1.00 89.31 213 HIS A C 1
ATOM 1692 O O . HIS A 1 213 ? 5.361 1.216 12.873 1.00 89.31 213 HIS A O 1
ATOM 1698 N N . LEU A 1 214 ? 6.894 1.524 14.471 1.00 86.88 214 LEU A N 1
ATOM 1699 C CA . LEU A 1 214 ? 6.406 0.417 15.306 1.00 86.88 214 LEU A CA 1
ATOM 1700 C C . LEU A 1 214 ? 5.025 0.693 15.907 1.00 86.88 214 LEU A C 1
ATOM 1702 O O . LEU A 1 214 ? 4.262 -0.233 16.148 1.00 86.88 214 LEU A O 1
ATOM 1706 N N . ASP A 1 215 ? 4.703 1.964 16.134 1.00 86.75 215 ASP A N 1
ATOM 1707 C CA . ASP A 1 215 ? 3.378 2.410 16.561 1.00 86.75 215 ASP A CA 1
ATOM 1708 C C . ASP A 1 215 ? 2.502 2.786 15.349 1.00 86.75 215 ASP A C 1
ATOM 1710 O O . ASP A 1 215 ? 2.762 3.833 14.740 1.00 86.75 215 ASP A O 1
ATOM 1714 N N . PRO A 1 216 ? 1.453 2.007 15.018 1.00 82.19 216 PRO A N 1
ATOM 1715 C CA . PRO A 1 216 ? 0.554 2.319 13.910 1.00 82.19 216 PRO A CA 1
ATOM 1716 C C . PRO A 1 216 ? -0.241 3.613 14.137 1.00 82.19 216 PRO A C 1
ATOM 1718 O O . PRO A 1 216 ? -0.753 4.194 13.183 1.00 82.19 216 PRO A O 1
ATOM 1721 N N . ARG A 1 217 ? -0.344 4.113 15.380 1.00 84.50 217 ARG A N 1
ATOM 1722 C CA . ARG A 1 217 ? -1.097 5.343 15.691 1.00 84.50 217 ARG A CA 1
ATOM 1723 C C . ARG A 1 217 ? -0.408 6.562 15.101 1.00 84.50 217 ARG A C 1
ATOM 1725 O O . ARG A 1 217 ? -1.080 7.479 14.652 1.00 84.50 217 ARG A O 1
ATOM 1732 N N . ILE A 1 218 ? 0.922 6.529 15.039 1.00 82.69 218 ILE A N 1
ATOM 1733 C CA . ILE A 1 218 ? 1.728 7.558 14.374 1.00 82.69 218 ILE A CA 1
ATOM 1734 C C . ILE A 1 218 ? 1.596 7.462 12.851 1.00 82.69 218 ILE A C 1
ATOM 1736 O O . ILE A 1 218 ? 1.700 8.472 12.166 1.00 82.69 218 ILE A O 1
ATOM 1740 N N . VAL A 1 219 ? 1.342 6.269 12.311 1.00 84.31 219 VAL A N 1
ATOM 1741 C CA . VAL A 1 219 ? 1.063 6.087 10.879 1.00 84.31 219 VAL A CA 1
ATOM 1742 C C . VAL A 1 219 ? -0.309 6.647 10.522 1.00 84.31 219 VAL A C 1
ATOM 1744 O O . VAL A 1 219 ? -0.442 7.319 9.512 1.00 84.31 219 VAL A O 1
ATOM 1747 N N . ALA A 1 220 ? -1.318 6.432 11.367 1.00 83.19 220 ALA A N 1
ATOM 1748 C CA . ALA A 1 220 ? -2.676 6.918 11.135 1.00 83.19 220 ALA A CA 1
ATOM 1749 C C . ALA A 1 220 ? -2.805 8.455 11.127 1.00 83.19 220 ALA A C 1
ATOM 1751 O O . ALA A 1 220 ? -3.758 8.979 10.558 1.00 83.19 220 ALA A O 1
ATOM 1752 N N . THR A 1 221 ? -1.879 9.183 11.761 1.00 80.50 221 THR A N 1
ATOM 1753 C CA . THR A 1 221 ? -1.882 10.657 11.791 1.00 80.50 221 THR A CA 1
ATOM 1754 C C . THR A 1 221 ? -1.133 11.301 10.622 1.00 80.50 221 THR A C 1
ATOM 1756 O O . THR A 1 221 ? -1.009 12.526 10.587 1.00 80.50 221 THR A O 1
ATOM 1759 N N . ARG A 1 222 ? -0.608 10.501 9.688 1.00 77.06 222 ARG A N 1
ATOM 1760 C CA . ARG A 1 222 ? 0.331 10.913 8.641 1.00 77.06 222 ARG A CA 1
ATOM 1761 C C . ARG A 1 222 ? -0.183 10.580 7.248 1.00 77.06 222 ARG A C 1
ATOM 1763 O O . ARG A 1 222 ? -0.042 11.465 6.375 1.00 77.06 222 ARG A O 1
#

pLDDT: mean 91.67, std 5.4, range [65.12, 98.12]

Sequence (222 aa):
MNSNEAKVRVVKLRQVINAERHRVHVEDRSTMSEAALDSLKRELGGLESAYPDLITPDSPSQRVAGAPLEKFNKVRHKVRQWSFNDAFTGEEMREFDARVRRFAKEATGTEYSSIPYTCELKIDGFKIVLTYKEGRLATAATRGNGEVGEDVTANVRTIESIPLTLREPVDVIVTGEIWMGKRGLEKLNREREKAGEERYMNPRNFAAGTIRHLDPRIVATR

InterPro domains:
  IPR013839 NAD-dependent DNA ligase, adenylation [PF01653] (71-222)
  IPR013840 NAD-dependent DNA ligase, N-terminal [SM00532] (5-222)